Protein AF-0000000084916665 (afdb_homodimer)

Sequence (290 aa):
MTDLKDFLESKKYKKIKFKILKTQHLVVKAKINGVSGLFILDTGASNTCLGFESIEKFDLKPEKSTTKAASASSADMYTKVAKGNKVQLSTWKTTDFNLVIFDLSHVNQVLSTYGVNSIDGIIGADILLKGKAIIDYTNHYLYLIMTDLKDFLESKKYKKIKFKILKTQHLVVKAKINGVSGLFILDTGASNTCLGFESIEKFDLKPEKSTTKAASASSADMYTKVAKGNKVQLSTWKTTDFNLVIFDLSHVNQVLSTYGVNSIDGIIGADILLKGKAIIDYTNHYLYLI

Secondary structure (DSSP, 8-state):
---HHHHHHHTTPEEEEEEE-TT--EEEEEEETTEEEEEEE-TT-SS-EEEGGGTTTTT--EEE---PBPPSS-S-B--EEEEEEEEEETTEEEEEEEEEEE--HHHHHHHHHTTPPP-SEEE-HHHHHHTT-EEETTTTEEEE-/---HHHHHHHTTPEEEEEEE-TT--EEEEEEETTEEEEEEE-TT-SS-EEEGGGTTTTT--EEE---PBPPSS-S-B--EEEEEEEEEETTEEEEEEEEEEE--HHHHHHHHHTTPPP-SEEE-HHHHHHTT-EEETTTTEEEE-

Radius of gyration: 18.44 Å; Cα contacts (8 Å, |Δi|>4): 710; chains: 2; bounding box: 49×49×39 Å

Nearest PDB structures (foldseek):
  5c9f-assembly1_C  TM=6.810E-01  e=1.660E-06  Rickettsia conorii
  5c9b-assembly1_A  TM=7.562E-01  e=7.110E-06  Rickettsia conorii
  7d66-assembly2_L  TM=6.886E-01  e=1.244E-05  Toxoplasma gondii GT1
  1b11-assembly1_A  TM=6.293E-01  e=7.815E-04  Feline immunodeficiency virus
  2fiv-assembly1_A  TM=6.297E-01  e=1.913E-03  Feline immunodeficiency virus

Organism: Flavobacterium indicum (strain DSM 17447 / CIP 109464 / GPTSA100-9) (NCBI:txid1094466)

InterPro domains:
  IPR021109 Aspartic peptidase domain superfamily [G3DSA:2.40.70.10] (8-145)
  IPR021109 Aspartic peptidase domain superfamily [SSF50630] (22-136)
  IPR034122 Retropepsin-like domain, bacterial [cd05483] (25-128)

Structure (mmCIF, N/CA/C/O backbone):
data_AF-0000000084916665-model_v1
#
loop_
_entity.id
_entity.type
_entity.pdbx_description
1 polymer 'Acid protease'
#
loop_
_atom_site.group_PDB
_atom_site.id
_atom_site.type_symbol
_atom_site.label_atom_id
_atom_site.label_alt_id
_atom_site.label_comp_id
_atom_site.label_asym_id
_atom_site.label_entity_id
_atom_site.label_seq_id
_atom_site.pdbx_PDB_ins_code
_atom_site.Cartn_x
_atom_site.Cartn_y
_atom_site.Cartn_z
_atom_site.occupan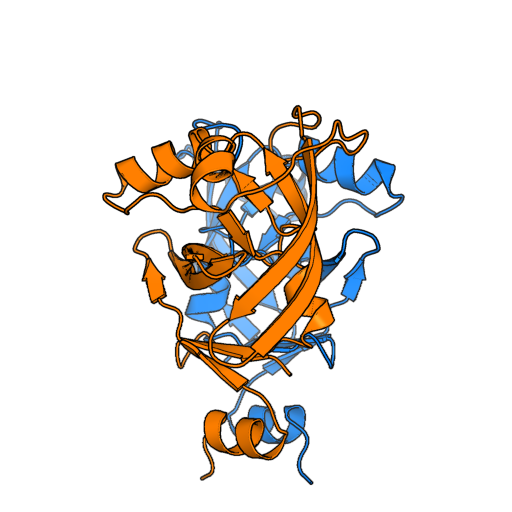cy
_atom_site.B_iso_or_equiv
_atom_site.auth_seq_id
_atom_site.auth_comp_id
_atom_site.auth_asym_id
_atom_site.auth_atom_id
_atom_site.pdbx_PDB_model_num
ATOM 1 N N . MET A 1 1 ? -30.406 -3.152 -1.156 1 41.41 1 MET A N 1
ATOM 2 C CA . MET A 1 1 ? -29.203 -3.805 -0.68 1 41.41 1 MET A CA 1
ATOM 3 C C . MET A 1 1 ? -28.141 -2.773 -0.279 1 41.41 1 MET A C 1
ATOM 5 O O . MET A 1 1 ? -27.75 -1.94 -1.094 1 41.41 1 MET A O 1
ATOM 9 N N . THR A 1 2 ? -27.938 -2.635 1.001 1 54.62 2 THR A N 1
ATOM 10 C CA . THR A 1 2 ? -27.125 -1.551 1.535 1 54.62 2 THR A CA 1
ATOM 11 C C . THR A 1 2 ? -25.688 -1.657 1.033 1 54.62 2 THR A C 1
ATOM 13 O O . THR A 1 2 ? -25.078 -2.73 1.09 1 54.62 2 THR A O 1
ATOM 16 N N . ASP A 1 3 ? -25.266 -0.635 0.246 1 78.94 3 ASP A N 1
ATOM 17 C CA . ASP A 1 3 ? -23.906 -0.675 -0.295 1 78.94 3 ASP A CA 1
ATOM 18 C C . ASP A 1 3 ? -22.875 -0.469 0.806 1 78.94 3 ASP A C 1
ATOM 20 O O . ASP A 1 3 ? -23.219 -0.144 1.942 1 78.94 3 ASP A O 1
ATOM 24 N N . LEU A 1 4 ? -21.734 -1.008 0.618 1 83.25 4 LEU A N 1
ATOM 25 C CA . LEU A 1 4 ? -20.625 -0.987 1.57 1 83.25 4 LEU A CA 1
ATOM 26 C C . LEU A 1 4 ? -20.516 0.375 2.248 1 83.25 4 LEU A C 1
ATOM 28 O O . LEU A 1 4 ? -20.312 0.454 3.461 1 83.25 4 LEU A O 1
ATOM 32 N N . LYS A 1 5 ? -20.797 1.335 1.498 1 83.69 5 LYS A N 1
ATOM 33 C CA . LYS A 1 5 ? -20.719 2.701 2.008 1 83.69 5 LYS A CA 1
ATOM 34 C C . LYS A 1 5 ? -21.719 2.916 3.148 1 83.69 5 LYS A C 1
ATOM 36 O O . LYS A 1 5 ? -21.344 3.41 4.215 1 83.69 5 LYS A O 1
ATOM 41 N N . ASP A 1 6 ? -22.969 2.561 2.865 1 81.69 6 ASP A N 1
ATOM 42 C CA . ASP A 1 6 ? -24.016 2.74 3.867 1 81.69 6 ASP A CA 1
ATOM 43 C C . ASP A 1 6 ? -23.719 1.933 5.129 1 81.69 6 ASP A C 1
ATOM 45 O O . ASP A 1 6 ? -23.953 2.402 6.242 1 81.69 6 ASP A O 1
ATOM 49 N N . PHE A 1 7 ? -23.281 0.843 4.855 1 81.5 7 PHE A N 1
ATOM 50 C CA . PHE A 1 7 ? -22.938 -0.042 5.961 1 81.5 7 PHE A CA 1
ATOM 51 C C . PHE A 1 7 ? -21.844 0.575 6.828 1 81.5 7 PHE A C 1
ATOM 53 O O . PHE A 1 7 ? -21.984 0.652 8.047 1 81.5 7 PHE A O 1
ATOM 60 N N . LEU A 1 8 ? -20.797 1.119 6.246 1 84.81 8 LEU A N 1
ATOM 61 C CA . LEU A 1 8 ? -19.641 1.63 6.984 1 84.81 8 LEU A CA 1
ATOM 62 C C . LEU A 1 8 ? -19.953 2.977 7.621 1 84.81 8 LEU A C 1
ATOM 64 O O . LEU A 1 8 ? -19.453 3.291 8.703 1 84.81 8 LEU A O 1
ATOM 68 N N . GLU A 1 9 ? -20.75 3.701 7.004 1 81.62 9 GLU A N 1
ATOM 69 C CA . GLU A 1 9 ? -21.203 4.957 7.594 1 81.62 9 GLU A CA 1
ATOM 70 C C . GLU A 1 9 ? -21.984 4.715 8.875 1 81.62 9 GLU A C 1
ATOM 72 O O . GLU A 1 9 ? -21.875 5.48 9.836 1 81.62 9 GLU A O 1
ATOM 77 N N . SER A 1 10 ? -22.703 3.68 8.859 1 81.62 10 SER A N 1
ATOM 78 C CA . SER A 1 10 ? -23.484 3.324 10.047 1 81.62 10 SER A CA 1
ATOM 79 C C . SER A 1 10 ? -22.562 2.902 11.188 1 81.62 10 SER A C 1
ATOM 81 O O . SER A 1 10 ? -22.953 2.949 12.359 1 81.62 10 SER A O 1
ATOM 83 N N . LYS A 1 11 ? -21.344 2.545 10.859 1 84.25 11 LYS A N 1
ATOM 84 C CA . LYS A 1 11 ? -20.359 2.146 11.859 1 84.25 11 LYS A CA 1
ATOM 85 C C . LYS A 1 11 ? -19.438 3.305 12.211 1 84.25 11 LYS A C 1
ATOM 87 O O . LYS A 1 11 ? -18.391 3.104 12.828 1 84.25 11 LYS A O 1
ATOM 92 N N . LYS A 1 12 ? -19.703 4.57 11.758 1 86.44 12 LYS A N 1
ATOM 93 C CA . LYS A 1 12 ? -19.031 5.816 12.125 1 86.44 12 LYS A CA 1
ATOM 94 C C . LYS A 1 12 ? -17.766 6.023 11.312 1 86.44 12 LYS A C 1
ATOM 96 O O . LYS A 1 12 ? -16.906 6.836 11.68 1 86.44 12 LYS A O 1
ATOM 101 N N . TYR A 1 13 ? -17.672 5.219 10.312 1 91.19 13 TYR A N 1
ATOM 102 C CA . TYR A 1 13 ? -16.547 5.453 9.414 1 91.19 13 TYR A CA 1
ATOM 103 C C . TYR A 1 13 ? -16.75 6.723 8.602 1 91.19 13 TYR A C 1
ATOM 105 O O . TYR A 1 13 ? -17.875 7.012 8.164 1 91.19 13 TYR A O 1
ATOM 113 N N . LYS A 1 14 ? -15.641 7.391 8.461 1 93.94 14 LYS A N 1
ATOM 114 C CA . LYS A 1 14 ? -15.602 8.531 7.551 1 93.94 14 LYS A CA 1
ATOM 115 C C . LYS A 1 14 ? -15.086 8.117 6.176 1 93.94 14 LYS A C 1
ATOM 117 O O . LYS A 1 14 ? -14.125 7.363 6.07 1 93.94 14 LYS A O 1
ATOM 122 N N . LYS A 1 15 ? -15.766 8.617 5.238 1 95 15 LYS A N 1
ATOM 123 C CA . LYS A 1 15 ? -15.398 8.227 3.881 1 95 15 LYS A CA 1
ATOM 124 C C . LYS A 1 15 ? -14.516 9.281 3.227 1 95 15 LYS A C 1
ATOM 126 O O . LYS A 1 15 ? -14.797 10.477 3.311 1 95 15 LYS A O 1
ATOM 131 N N . ILE A 1 16 ? -13.414 8.828 2.648 1 97.62 16 ILE A N 1
ATOM 132 C CA . ILE A 1 16 ? -12.469 9.672 1.916 1 97.62 16 ILE A CA 1
ATOM 133 C C . ILE A 1 16 ? -12.32 9.156 0.488 1 97.62 16 ILE A C 1
ATOM 135 O O . ILE A 1 16 ? -11.922 8.008 0.278 1 97.62 16 ILE A O 1
ATOM 139 N N . LYS A 1 17 ? -12.672 10 -0.459 1 97.44 17 LYS A N 1
ATOM 140 C CA . LYS A 1 17 ? -12.523 9.586 -1.853 1 97.44 17 LYS A CA 1
ATOM 141 C C . LYS A 1 17 ? -11.062 9.578 -2.277 1 97.44 17 LYS A C 1
ATOM 143 O O . LYS A 1 17 ? -10.297 10.461 -1.892 1 97.44 17 LYS A O 1
ATOM 148 N N . PHE A 1 18 ? -10.672 8.578 -3.031 1 98 18 PHE A N 1
ATOM 149 C CA . PHE A 1 18 ? -9.359 8.594 -3.668 1 98 18 PHE A CA 1
ATOM 150 C C . PHE A 1 18 ? -9.484 8.367 -5.172 1 98 18 PHE A C 1
ATOM 152 O O . PHE A 1 18 ? -10.531 7.945 -5.656 1 98 18 PHE A O 1
ATOM 159 N N . LYS A 1 19 ? -8.453 8.766 -5.84 1 97.44 19 LYS A N 1
ATOM 160 C CA . LYS A 1 19 ? -8.344 8.547 -7.277 1 97.44 19 LYS A CA 1
ATOM 161 C C . LYS A 1 19 ? -7.277 7.496 -7.59 1 97.44 19 LYS A C 1
ATOM 163 O O . LYS A 1 19 ? -6.277 7.387 -6.879 1 97.44 19 LYS A O 1
ATOM 168 N N . ILE A 1 20 ? -7.523 6.777 -8.617 1 97.12 20 ILE A N 1
ATOM 169 C CA . ILE A 1 20 ? -6.52 5.852 -9.125 1 97.12 20 ILE A CA 1
ATOM 170 C C . ILE A 1 20 ? -5.828 6.461 -10.344 1 97.12 20 ILE A C 1
ATOM 172 O O . ILE A 1 20 ? -6.48 6.789 -11.336 1 97.12 20 ILE A O 1
ATOM 176 N N . LEU A 1 21 ? -4.586 6.609 -10.234 1 95.44 21 LEU A N 1
ATOM 177 C CA . LEU A 1 21 ? -3.805 7.207 -11.312 1 95.44 21 LEU A CA 1
ATOM 178 C C . LEU A 1 21 ? -3.545 6.191 -12.422 1 95.44 21 LEU A C 1
ATOM 180 O O . LEU A 1 21 ? -3.852 5.008 -12.266 1 95.44 21 LEU A O 1
ATOM 184 N N . LYS A 1 22 ? -2.961 6.703 -13.508 1 91.75 22 LYS A N 1
ATOM 185 C CA . LYS A 1 22 ? -2.559 5.84 -14.609 1 91.75 22 LYS A CA 1
ATOM 186 C C . LYS A 1 22 ? -1.524 4.812 -14.156 1 91.75 22 LYS A C 1
ATOM 188 O O . LYS A 1 22 ? -1.487 3.691 -14.672 1 91.75 22 LYS A O 1
ATOM 193 N N . THR A 1 23 ? -0.768 5.227 -13.109 1 91.5 23 THR A N 1
ATOM 194 C CA . THR A 1 23 ? 0.261 4.344 -12.562 1 91.5 23 THR A CA 1
ATOM 195 C C . THR A 1 23 ? -0.343 3.357 -11.57 1 91.5 23 THR A C 1
ATOM 197 O O . THR A 1 23 ? 0.382 2.594 -10.922 1 91.5 23 THR A O 1
ATOM 200 N N . GLN A 1 24 ? -1.639 3.402 -11.305 1 95.25 24 GLN A N 1
ATOM 201 C CA . GLN A 1 24 ? -2.443 2.516 -10.477 1 95.25 24 GLN A CA 1
ATOM 202 C C . GLN A 1 24 ? -2.26 2.836 -8.992 1 95.25 24 GLN A C 1
ATOM 204 O O . GLN A 1 24 ? -2.729 2.09 -8.133 1 95.25 24 GLN A O 1
ATOM 209 N N . HIS A 1 25 ? -1.635 3.98 -8.773 1 96.19 25 HIS A N 1
ATOM 210 C CA . HIS A 1 25 ? -1.527 4.434 -7.391 1 96.19 25 HIS A CA 1
ATOM 211 C C . HIS A 1 25 ? -2.822 5.094 -6.926 1 96.19 25 HIS A C 1
ATOM 213 O O . HIS A 1 25 ? -3.533 5.707 -7.723 1 96.19 25 HIS A O 1
ATOM 219 N N . LEU A 1 26 ? -3.062 4.918 -5.621 1 98.31 26 LEU A N 1
ATOM 220 C CA . LEU A 1 26 ? -4.199 5.586 -4.996 1 98.31 26 LEU A CA 1
ATOM 221 C C . LEU A 1 26 ? -3.791 6.953 -4.449 1 98.31 26 LEU A C 1
ATOM 223 O O . LEU A 1 26 ? -2.863 7.051 -3.645 1 98.31 26 LEU A O 1
ATOM 227 N N . VAL A 1 27 ? -4.48 7.973 -4.879 1 98.25 27 VAL A N 1
ATOM 228 C CA . VAL A 1 27 ? -4.137 9.32 -4.441 1 98.25 27 VAL A CA 1
ATOM 229 C C . VAL A 1 27 ? -5.305 9.93 -3.668 1 98.25 27 VAL A C 1
ATOM 231 O O . VAL A 1 27 ? -6.449 9.875 -4.117 1 98.25 27 VAL A O 1
ATOM 234 N N . VAL A 1 28 ? -4.973 10.508 -2.562 1 98.44 28 VAL A N 1
ATOM 235 C CA . VAL A 1 28 ? -5.969 11.141 -1.71 1 98.44 28 VAL A CA 1
ATOM 236 C C . VAL A 1 28 ? -5.527 12.562 -1.364 1 98.44 28 VAL A C 1
ATOM 238 O O . VAL A 1 28 ? -4.332 12.859 -1.368 1 98.44 28 VAL A O 1
ATOM 241 N N . LYS A 1 29 ? -6.512 13.352 -1.122 1 98.25 29 LYS A N 1
ATOM 242 C CA . LYS A 1 29 ? -6.246 14.672 -0.559 1 98.25 29 LYS A CA 1
ATOM 243 C C . LYS A 1 29 ? -6.219 14.625 0.966 1 98.25 29 LYS A C 1
ATOM 245 O O . LYS A 1 29 ? -7.055 13.969 1.586 1 98.25 29 LYS A O 1
ATOM 250 N N . ALA A 1 30 ? -5.25 15.289 1.525 1 98.5 30 ALA A N 1
ATOM 251 C CA . ALA A 1 30 ? -5.145 15.422 2.977 1 98.5 30 ALA A CA 1
ATOM 252 C C . ALA A 1 30 ? -4.617 16.797 3.361 1 98.5 30 ALA A C 1
ATOM 254 O O . ALA A 1 30 ? -4 17.484 2.543 1 98.5 30 ALA A O 1
ATOM 255 N N . LYS A 1 31 ? -4.922 17.203 4.523 1 98.69 31 LYS A N 1
ATOM 256 C CA . LYS A 1 31 ? -4.348 18.438 5.078 1 98.69 31 LYS A CA 1
ATOM 257 C C . LYS A 1 31 ? -3.312 18.125 6.152 1 98.69 31 LYS A C 1
ATOM 259 O O . LYS A 1 31 ? -3.553 17.281 7.027 1 98.69 31 LYS A O 1
ATOM 264 N N . ILE A 1 32 ? -2.189 18.703 6.02 1 98.62 32 ILE A N 1
ATOM 265 C CA . ILE A 1 32 ? -1.163 18.703 7.055 1 98.62 32 ILE A CA 1
ATOM 266 C C . ILE A 1 32 ? -1.052 20.109 7.664 1 98.62 32 ILE A C 1
ATOM 268 O O . ILE A 1 32 ? -0.782 21.078 6.957 1 98.62 32 ILE A O 1
ATOM 272 N N . ASN A 1 33 ? -1.354 20.188 8.906 1 98.31 33 ASN A N 1
ATOM 273 C CA . ASN A 1 33 ? -1.347 21.469 9.594 1 98.31 33 ASN A CA 1
ATOM 274 C C . ASN A 1 33 ? -2.188 22.5 8.852 1 98.31 33 ASN A C 1
ATOM 276 O O . ASN A 1 33 ? -1.758 23.641 8.672 1 98.31 33 ASN A O 1
ATOM 280 N N . GLY A 1 34 ? -3.271 22 8.352 1 98.12 34 GLY A N 1
ATOM 281 C CA . GLY A 1 34 ? -4.266 22.891 7.785 1 98.12 34 GLY A CA 1
ATOM 282 C C . GLY A 1 34 ? -4.051 23.156 6.309 1 98.12 34 GLY A C 1
ATOM 283 O O . GLY A 1 34 ? -4.883 23.797 5.66 1 98.12 34 GLY A O 1
ATOM 284 N N . VAL A 1 35 ? -3 22.703 5.762 1 98.5 35 VAL A N 1
ATOM 285 C CA . VAL A 1 35 ? -2.68 22.953 4.359 1 98.5 35 VAL A CA 1
ATOM 286 C C . VAL A 1 35 ? -2.93 21.703 3.529 1 98.5 35 VAL A C 1
ATOM 288 O O . VAL A 1 35 ? -2.477 20.609 3.889 1 98.5 35 VAL A O 1
ATOM 291 N N . SER A 1 36 ? -3.617 21.859 2.443 1 98.31 36 SER A N 1
ATOM 292 C CA . SER A 1 36 ? -4.004 20.734 1.604 1 98.31 36 SER A CA 1
ATOM 293 C C . SER A 1 36 ? -2.832 20.234 0.765 1 98.31 36 SER A C 1
ATOM 295 O O . SER A 1 36 ? -2.002 21.031 0.318 1 98.31 36 SER A O 1
ATOM 297 N N . GLY A 1 37 ? -2.793 18.938 0.561 1 98.06 37 GLY A N 1
ATOM 298 C CA . GLY A 1 37 ? -1.819 18.297 -0.308 1 98.06 37 GLY A CA 1
ATOM 299 C C . GLY A 1 37 ? -2.309 16.984 -0.886 1 98.06 37 GLY A C 1
ATOM 300 O O . GLY A 1 37 ? -3.422 16.547 -0.588 1 98.06 37 GLY A O 1
ATOM 301 N N . LEU A 1 38 ? -1.507 16.422 -1.77 1 98.06 38 LEU A N 1
ATOM 302 C CA . LEU A 1 38 ? -1.784 15.148 -2.422 1 98.06 38 LEU A CA 1
ATOM 303 C C . LEU A 1 38 ? -0.865 14.055 -1.888 1 98.06 38 LEU A C 1
ATOM 305 O O . LEU A 1 38 ? 0.339 14.266 -1.734 1 98.06 38 LEU A O 1
ATOM 309 N N . PHE A 1 39 ? -1.481 12.93 -1.643 1 98.44 39 PHE A N 1
ATOM 310 C CA . PHE A 1 39 ? -0.74 11.836 -1.021 1 98.44 39 PHE A CA 1
ATOM 311 C C . PHE A 1 39 ? -1.077 10.508 -1.685 1 98.44 39 PHE A C 1
ATOM 313 O O . PHE A 1 39 ? -2.221 10.281 -2.084 1 98.44 39 PHE A O 1
ATOM 320 N N . ILE A 1 40 ? -0.109 9.672 -1.776 1 97.94 40 ILE A N 1
ATOM 321 C CA . ILE A 1 40 ? -0.337 8.297 -2.205 1 97.94 40 ILE A CA 1
ATOM 322 C C . ILE A 1 40 ? -0.649 7.426 -0.992 1 97.94 40 ILE A C 1
ATOM 324 O O . ILE A 1 40 ? -0.016 7.559 0.057 1 97.94 40 ILE A O 1
ATOM 328 N N . LEU A 1 41 ? -1.676 6.559 -1.104 1 98.31 41 LEU A N 1
ATOM 329 C CA . LEU A 1 41 ? -1.923 5.527 -0.1 1 98.31 41 LEU A CA 1
ATOM 330 C C . LEU A 1 41 ? -0.999 4.332 -0.31 1 98.31 41 LEU A C 1
ATOM 332 O O . LEU A 1 41 ? -1.011 3.713 -1.375 1 98.31 41 LEU A O 1
ATOM 336 N N . ASP A 1 42 ? -0.219 4.066 0.649 1 97.38 42 ASP A N 1
ATOM 337 C CA . ASP A 1 42 ? 0.802 3.035 0.494 1 97.38 42 ASP A CA 1
ATOM 338 C C . ASP A 1 42 ? 0.813 2.088 1.691 1 97.38 42 ASP A C 1
ATOM 340 O O . ASP A 1 42 ? 1.466 2.363 2.701 1 97.38 42 ASP A O 1
ATOM 344 N N . THR A 1 43 ? 0.141 0.894 1.551 1 97.75 43 THR A N 1
ATOM 345 C CA . THR A 1 43 ? 0.105 -0.107 2.611 1 97.75 43 THR A CA 1
ATOM 346 C C . THR A 1 43 ? 1.484 -0.728 2.816 1 97.75 43 THR A C 1
ATOM 348 O O . THR A 1 43 ? 1.721 -1.413 3.812 1 97.75 43 THR A O 1
ATOM 351 N N . GLY A 1 44 ? 2.457 -0.469 1.936 1 95 44 GLY A N 1
ATOM 352 C CA . GLY A 1 44 ? 3.814 -0.976 2.053 1 95 44 GLY A CA 1
ATOM 353 C C . GLY A 1 44 ? 4.762 0.001 2.727 1 95 44 GLY A C 1
ATOM 354 O O . GLY A 1 44 ? 5.926 -0.32 2.963 1 95 44 GLY A O 1
ATOM 355 N N . ALA A 1 45 ? 4.285 1.138 2.992 1 94.44 45 ALA A N 1
ATOM 356 C CA . ALA A 1 45 ? 5.059 2.111 3.758 1 94.44 45 ALA A CA 1
ATOM 357 C C . ALA A 1 45 ? 4.707 2.047 5.242 1 94.44 45 ALA A C 1
ATOM 359 O O . ALA A 1 45 ? 3.539 2.168 5.617 1 94.44 45 ALA A O 1
ATOM 360 N N . SER A 1 46 ? 5.711 1.935 6.047 1 93.5 46 SER A N 1
ATOM 361 C CA . SER A 1 46 ? 5.477 1.831 7.484 1 93.5 46 SER A CA 1
ATOM 362 C C . SER A 1 46 ? 5.023 3.166 8.07 1 93.5 46 SER A C 1
ATOM 364 O O . SER A 1 46 ? 4.156 3.203 8.945 1 93.5 46 SER A O 1
ATOM 366 N N . ASN A 1 47 ? 5.543 4.199 7.469 1 94.56 47 ASN A N 1
ATOM 367 C CA . ASN A 1 47 ? 5.293 5.527 8.016 1 94.56 47 ASN A CA 1
ATOM 368 C C . ASN A 1 47 ? 4.742 6.477 6.957 1 94.56 47 ASN A C 1
ATOM 370 O O . ASN A 1 47 ? 5.051 6.336 5.77 1 94.56 47 ASN A O 1
ATOM 374 N N . THR A 1 48 ? 3.928 7.391 7.449 1 97.25 48 THR A N 1
ATOM 375 C CA . THR A 1 48 ? 3.533 8.531 6.629 1 97.25 48 THR A CA 1
ATOM 376 C C . THR A 1 48 ? 4.699 9.5 6.453 1 97.25 48 THR A C 1
ATOM 378 O O . THR A 1 48 ? 5.383 9.844 7.418 1 97.25 48 THR A O 1
ATOM 381 N N . CYS A 1 49 ? 4.887 9.891 5.195 1 96.12 49 CYS A N 1
ATOM 382 C CA . CYS A 1 49 ? 6.086 10.641 4.867 1 96.12 49 CYS A CA 1
ATOM 383 C C . CYS A 1 49 ? 5.754 11.836 3.973 1 96.12 49 CYS A C 1
ATOM 385 O O . CYS A 1 49 ? 4.789 11.789 3.211 1 96.12 49 CYS A O 1
ATOM 387 N N . LEU A 1 50 ? 6.57 12.82 4.113 1 96.94 50 LEU A N 1
ATOM 388 C CA . LEU A 1 50 ? 6.527 13.984 3.232 1 96.94 50 LEU A CA 1
ATOM 389 C C . LEU A 1 50 ? 7.898 14.258 2.627 1 96.94 50 LEU A C 1
ATOM 391 O O . LEU A 1 50 ? 8.922 13.805 3.156 1 96.94 50 LEU A O 1
ATOM 395 N N . GLY A 1 51 ? 7.859 14.984 1.524 1 94.31 51 GLY A N 1
ATOM 396 C CA . GLY A 1 51 ? 9.117 15.375 0.906 1 94.31 51 GLY A CA 1
ATOM 397 C C . GLY A 1 51 ? 9.742 16.594 1.556 1 94.31 51 GLY A C 1
ATOM 398 O O . GLY A 1 51 ? 9.047 17.391 2.188 1 94.31 51 GLY A O 1
ATOM 399 N N . PHE A 1 52 ? 11.078 16.703 1.329 1 92.25 52 PHE A N 1
ATOM 400 C CA . PHE A 1 52 ? 11.797 17.859 1.83 1 92.25 52 PHE A CA 1
ATOM 401 C C . PHE A 1 52 ? 11.195 19.156 1.286 1 92.25 52 PHE A C 1
ATOM 403 O O . PHE A 1 52 ? 11.164 20.172 1.98 1 92.25 52 PHE A O 1
ATOM 410 N N . GLU A 1 53 ? 10.695 19.109 0.139 1 92.25 53 GLU A N 1
ATOM 411 C CA . GLU A 1 53 ? 10.141 20.297 -0.521 1 92.25 53 GLU A CA 1
ATOM 412 C C . GLU A 1 53 ? 8.844 20.75 0.154 1 92.25 53 GLU A C 1
ATOM 414 O O . GLU A 1 53 ? 8.375 21.859 -0.085 1 92.25 53 GLU A O 1
ATOM 419 N N . SER A 1 54 ? 8.336 19.922 0.999 1 93.81 54 SER A N 1
ATOM 420 C CA . SER A 1 54 ? 7.043 20.188 1.618 1 93.81 54 SER A CA 1
ATOM 421 C C . SER A 1 54 ? 7.207 20.844 2.98 1 93.81 54 SER A C 1
ATOM 423 O O . SER A 1 54 ? 6.227 21.25 3.604 1 93.81 54 SER A O 1
ATOM 425 N N . ILE A 1 55 ? 8.391 21 3.473 1 94.94 55 ILE A N 1
ATOM 426 C CA . ILE A 1 55 ? 8.641 21.484 4.828 1 94.94 55 ILE A CA 1
ATOM 427 C C . ILE A 1 55 ? 8.031 22.875 5.008 1 94.94 55 ILE A C 1
ATOM 429 O O . ILE A 1 55 ? 7.293 23.109 5.969 1 94.94 55 ILE A O 1
ATOM 433 N N . GLU A 1 56 ? 8.344 23.734 4.109 1 95.56 56 GLU A N 1
ATOM 434 C CA . GLU A 1 56 ? 7.828 25.094 4.203 1 95.56 56 GLU A CA 1
ATOM 435 C C . GLU A 1 56 ? 6.32 25.125 3.961 1 95.56 56 GLU A C 1
ATOM 437 O O . GLU A 1 56 ? 5.582 25.781 4.703 1 95.56 56 GLU A O 1
ATOM 442 N N . LYS A 1 57 ? 5.875 24.422 2.965 1 96.69 57 LYS A N 1
ATOM 443 C CA . LYS A 1 57 ? 4.473 24.422 2.562 1 96.69 57 LYS A CA 1
ATOM 444 C C . LYS A 1 57 ? 3.568 24.047 3.732 1 96.69 57 LYS A C 1
ATOM 446 O O . LYS A 1 57 ? 2.539 24.688 3.959 1 96.69 57 LYS A O 1
ATOM 451 N N . PHE A 1 58 ? 3.963 23.062 4.52 1 97.75 58 PHE A N 1
ATOM 452 C CA . PHE A 1 58 ? 3.098 22.516 5.555 1 97.75 58 PHE A CA 1
ATOM 453 C C . PHE A 1 58 ? 3.521 23.016 6.934 1 97.75 58 PHE A C 1
ATOM 455 O O . PHE A 1 58 ? 3.02 22.531 7.953 1 97.75 58 PHE A O 1
ATOM 462 N N . ASP A 1 59 ? 4.492 23.906 6.969 1 96.81 59 ASP A N 1
ATOM 463 C CA . ASP A 1 59 ? 4.984 24.484 8.211 1 96.81 59 ASP A CA 1
ATOM 464 C C . ASP A 1 59 ? 5.488 23.406 9.172 1 96.81 59 ASP A C 1
ATOM 466 O O . ASP A 1 59 ? 5.059 23.344 10.32 1 96.81 59 ASP A O 1
ATOM 470 N N . LEU A 1 60 ? 6.266 22.531 8.648 1 96.06 60 LEU A N 1
ATOM 471 C CA . LEU A 1 60 ? 6.848 21.453 9.445 1 96.06 60 LEU A CA 1
ATOM 472 C C . LEU A 1 60 ? 8.07 21.938 10.211 1 96.06 60 LEU A C 1
ATOM 474 O O . LEU A 1 60 ? 8.781 22.844 9.75 1 96.06 60 LEU A O 1
ATOM 478 N N . LYS A 1 61 ? 8.312 21.359 11.344 1 94.81 61 LYS A N 1
ATOM 479 C CA . LYS A 1 61 ? 9.508 21.625 12.148 1 94.81 61 LYS A CA 1
ATOM 480 C C . LYS A 1 61 ? 10.383 20.391 12.258 1 94.81 61 LYS A C 1
ATOM 482 O O . LYS A 1 61 ? 10.289 19.625 13.227 1 94.81 61 LYS A O 1
ATOM 487 N N . PRO A 1 62 ? 11.266 20.188 11.266 1 92.75 62 PRO A N 1
ATOM 488 C CA . PRO A 1 62 ? 12.055 18.953 11.203 1 92.75 62 PRO A CA 1
ATOM 489 C C . PRO A 1 62 ? 13.125 18.875 12.289 1 92.75 62 PRO A C 1
ATOM 491 O O . PRO A 1 62 ? 13.727 19.906 12.633 1 92.75 62 PRO A O 1
ATOM 494 N N . GLU A 1 63 ? 13.25 17.766 12.82 1 90.31 63 GLU A N 1
ATOM 495 C CA . GLU A 1 63 ? 14.359 17.406 13.703 1 90.31 63 GLU A CA 1
ATOM 496 C C . GLU A 1 63 ? 15.156 16.234 13.148 1 90.31 63 GLU A C 1
ATOM 498 O O . GLU A 1 63 ? 14.641 15.453 12.352 1 90.31 63 GLU A O 1
ATOM 503 N N . LYS A 1 64 ? 16.422 16.266 13.516 1 82.25 64 LYS A N 1
ATOM 504 C CA . LYS A 1 64 ? 17.219 15.125 13.094 1 82.25 64 LYS A CA 1
ATOM 505 C C . LYS A 1 64 ? 16.625 13.82 13.617 1 82.25 64 LYS A C 1
ATOM 507 O O . LYS A 1 64 ? 16.125 13.766 14.742 1 82.25 64 LYS A O 1
ATOM 512 N N . SER A 1 65 ? 16.562 12.961 12.609 1 71.62 65 SER A N 1
ATOM 513 C CA . SER A 1 65 ? 15.969 11.688 13.016 1 71.62 65 SER A CA 1
ATOM 514 C C . SER A 1 65 ? 17.016 10.578 13.039 1 71.62 65 SER A C 1
ATOM 516 O O . SER A 1 65 ? 17.969 10.602 12.266 1 71.62 65 SER A O 1
ATOM 518 N N . THR A 1 66 ? 16.859 9.797 13.992 1 67.94 66 THR A N 1
ATOM 519 C CA . THR A 1 66 ? 17.656 8.57 14.023 1 67.94 66 THR A CA 1
ATOM 520 C C . THR A 1 66 ? 16.953 7.457 13.25 1 67.94 66 THR A C 1
ATOM 522 O O . THR A 1 66 ? 17.516 6.383 13.047 1 67.94 66 THR A O 1
ATOM 525 N N . THR A 1 67 ? 15.82 7.816 12.727 1 61.16 67 THR A N 1
ATOM 526 C CA . THR A 1 67 ? 15.062 6.812 11.992 1 61.16 67 THR A CA 1
ATOM 527 C C . THR A 1 67 ? 15.516 6.754 10.531 1 61.16 67 THR A C 1
ATOM 529 O O . THR A 1 67 ? 15.609 7.785 9.867 1 61.16 67 THR A O 1
ATOM 532 N N . LYS A 1 68 ? 16.078 5.648 10.219 1 60.53 68 LYS A N 1
ATOM 533 C CA . LYS A 1 68 ? 16.406 5.441 8.812 1 60.53 68 LYS A CA 1
ATOM 534 C C . LYS A 1 68 ? 15.203 4.93 8.031 1 60.53 68 LYS A C 1
ATOM 536 O O . LYS A 1 68 ? 14.5 4.02 8.484 1 60.53 68 LYS A O 1
ATOM 541 N N . ALA A 1 69 ? 14.773 5.762 7.059 1 64.94 69 ALA A N 1
ATOM 542 C CA . ALA A 1 69 ? 13.789 5.203 6.133 1 64.94 69 ALA A CA 1
ATOM 543 C C . ALA A 1 69 ? 14.445 4.219 5.168 1 64.94 69 ALA A C 1
ATOM 545 O O . ALA A 1 69 ? 15.555 4.453 4.695 1 64.94 69 ALA A O 1
ATOM 546 N N . ALA A 1 70 ? 13.859 2.973 5.176 1 64.5 70 ALA A N 1
ATOM 547 C CA . ALA A 1 70 ? 14.305 1.973 4.207 1 64.5 70 ALA A CA 1
ATOM 548 C C . ALA A 1 70 ? 13.352 1.899 3.016 1 64.5 70 ALA A C 1
ATOM 550 O O . ALA A 1 70 ? 12.133 1.976 3.182 1 64.5 70 ALA A O 1
ATOM 551 N N . SER A 1 71 ? 13.922 2.059 1.845 1 63.38 71 SER A N 1
ATOM 552 C CA . SER A 1 71 ? 13.156 1.827 0.622 1 63.38 71 SER A CA 1
ATOM 553 C C . SER A 1 71 ? 13.461 0.456 0.03 1 63.38 71 SER A C 1
ATOM 555 O O . SER A 1 71 ? 14.453 -0.181 0.404 1 63.38 71 SER A O 1
ATOM 557 N N . ALA A 1 72 ? 12.602 0.016 -0.781 1 59.12 72 ALA A N 1
ATOM 558 C CA . ALA A 1 72 ? 12.805 -1.27 -1.444 1 59.12 72 ALA A CA 1
ATOM 559 C C . ALA A 1 72 ? 14.164 -1.324 -2.127 1 59.12 72 ALA A C 1
ATOM 561 O O . ALA A 1 72 ? 14.758 -2.396 -2.252 1 59.12 72 ALA A O 1
ATOM 562 N N . SER A 1 73 ? 14.695 -0.254 -2.395 1 59.62 73 SER A N 1
ATOM 563 C CA . SER A 1 73 ? 15.922 -0.283 -3.176 1 59.62 73 SER A CA 1
ATOM 564 C C . SER A 1 73 ? 17.109 0.246 -2.367 1 59.62 73 SER A C 1
ATOM 566 O O . SER A 1 73 ? 18.266 0.105 -2.779 1 59.62 73 SER A O 1
ATOM 568 N N . SER A 1 74 ? 16.766 0.944 -1.336 1 62.12 74 SER A N 1
ATOM 569 C CA . SER A 1 74 ? 17.891 1.504 -0.593 1 62.12 74 SER A CA 1
ATOM 570 C C . SER A 1 74 ? 17.625 1.488 0.908 1 62.12 74 SER A C 1
ATOM 572 O O . SER A 1 74 ? 16.5 1.752 1.348 1 62.12 74 SER A O 1
ATOM 574 N N . ALA A 1 75 ? 18.625 1.069 1.714 1 59.94 75 ALA A N 1
ATOM 575 C CA . ALA A 1 75 ? 18.484 0.872 3.154 1 59.94 75 ALA A CA 1
ATOM 576 C C . ALA A 1 75 ? 18.484 2.205 3.895 1 59.94 75 ALA A C 1
ATOM 578 O O . ALA A 1 75 ? 17.781 2.371 4.895 1 59.94 75 ALA A O 1
ATOM 579 N N . ASP A 1 76 ? 19.391 2.943 3.449 1 63.41 76 ASP A N 1
ATOM 580 C CA . ASP A 1 76 ? 19.625 4.066 4.348 1 63.41 76 ASP A CA 1
ATOM 581 C C . ASP A 1 76 ? 19.484 5.398 3.613 1 63.41 76 ASP A C 1
ATOM 583 O O . ASP A 1 76 ? 20.266 5.695 2.709 1 63.41 76 ASP A O 1
ATOM 587 N N . MET A 1 77 ? 18.281 5.895 3.889 1 71.69 77 MET A N 1
ATOM 588 C CA . MET A 1 77 ? 18.156 7.262 3.391 1 71.69 77 MET A CA 1
ATOM 589 C C . MET A 1 77 ? 18.078 8.258 4.543 1 71.69 77 MET A C 1
ATOM 591 O O . MET A 1 77 ? 17.531 7.945 5.602 1 71.69 77 MET A O 1
ATOM 595 N N . TYR A 1 78 ? 18.797 9.398 4.332 1 80.5 78 TYR A N 1
ATOM 596 C CA . TYR A 1 78 ? 18.703 10.492 5.289 1 80.5 78 TYR A CA 1
ATOM 597 C C . TYR A 1 78 ? 17.266 10.945 5.469 1 80.5 78 TYR A C 1
ATOM 599 O O . TYR A 1 78 ? 16.547 11.148 4.488 1 80.5 78 TYR A O 1
ATOM 607 N N . THR A 1 79 ? 16.859 10.82 6.734 1 87.31 79 THR A N 1
ATOM 608 C CA . THR A 1 79 ? 15.5 11.25 7.016 1 87.31 79 THR A CA 1
ATOM 609 C C . THR A 1 79 ? 15.477 12.258 8.172 1 87.31 79 THR A C 1
ATOM 611 O O . THR A 1 79 ? 16.453 12.375 8.914 1 87.31 79 THR A O 1
ATOM 614 N N . LYS A 1 80 ? 14.539 13.109 8.203 1 93 80 LYS A N 1
ATOM 615 C CA . LYS A 1 80 ? 14.156 13.945 9.336 1 93 80 LYS A CA 1
ATOM 616 C C . LYS A 1 80 ? 12.766 13.57 9.852 1 93 80 LYS A C 1
ATOM 618 O O . LYS A 1 80 ? 12.039 12.828 9.195 1 93 80 LYS A O 1
ATOM 623 N N . VAL A 1 81 ? 12.539 14.031 11.07 1 95.44 81 VAL A N 1
ATOM 624 C CA . VAL A 1 81 ? 11.219 13.789 11.641 1 95.44 81 VAL A CA 1
ATOM 625 C C . VAL A 1 81 ? 10.594 15.109 12.086 1 95.44 81 VAL A C 1
ATOM 627 O O . VAL A 1 81 ? 11.273 15.961 12.672 1 95.44 81 VAL A O 1
ATOM 630 N N . ALA A 1 82 ? 9.43 15.352 11.711 1 96.44 82 ALA A N 1
ATOM 631 C CA . ALA A 1 82 ? 8.633 16.469 12.227 1 96.44 82 ALA A CA 1
ATOM 632 C C . ALA A 1 82 ? 7.582 15.969 13.219 1 96.44 82 ALA A C 1
ATOM 634 O O . ALA A 1 82 ? 6.656 15.25 12.844 1 96.44 82 ALA A O 1
ATOM 635 N N . LYS A 1 83 ? 7.672 16.422 14.43 1 95.56 83 LYS A N 1
ATOM 636 C CA . LYS A 1 83 ? 6.793 15.93 15.484 1 95.56 83 LYS A CA 1
ATOM 637 C C . LYS A 1 83 ? 5.617 16.875 15.703 1 95.56 83 LYS A C 1
ATOM 639 O O . LYS A 1 83 ? 5.672 18.047 15.305 1 95.56 83 LYS A O 1
ATOM 644 N N . GLY A 1 84 ? 4.559 16.281 16.297 1 96 84 GLY A N 1
ATOM 645 C CA . GLY A 1 84 ? 3.463 17.094 16.797 1 96 84 GLY A CA 1
ATOM 646 C C . GLY A 1 84 ? 2.635 17.734 15.695 1 96 84 GLY A C 1
ATOM 647 O O . GLY A 1 84 ? 2.195 18.875 15.82 1 96 84 GLY A O 1
ATOM 648 N N . ASN A 1 85 ? 2.383 17.062 14.602 1 97.88 85 ASN A N 1
ATOM 649 C CA . ASN A 1 85 ? 1.645 17.625 13.477 1 97.88 85 ASN A CA 1
ATOM 650 C C . ASN A 1 85 ? 0.181 17.203 13.492 1 97.88 85 ASN A C 1
ATOM 652 O O . ASN A 1 85 ? -0.175 16.219 14.148 1 97.88 85 ASN A O 1
ATOM 656 N N . LYS A 1 86 ? -0.606 17.969 12.844 1 98.38 86 LYS A N 1
ATOM 657 C CA . LYS A 1 86 ? -2.014 17.656 12.625 1 98.38 86 LYS A CA 1
ATOM 658 C C . LYS A 1 86 ? -2.238 17.094 11.227 1 98.38 86 LYS A C 1
ATOM 660 O O . LYS A 1 86 ? -1.773 17.672 10.234 1 98.38 86 LYS A O 1
ATOM 665 N N . VAL A 1 87 ? -2.889 15.945 11.172 1 98.56 87 VAL A N 1
ATOM 666 C CA . VAL A 1 87 ? -3.236 15.32 9.898 1 98.56 87 VAL A CA 1
ATOM 667 C C . VAL A 1 87 ? -4.754 15.203 9.773 1 98.56 87 VAL A C 1
ATOM 669 O O . VAL A 1 87 ? -5.43 14.789 10.727 1 98.56 87 VAL A O 1
ATOM 672 N N . GLN A 1 88 ? -5.211 15.617 8.672 1 98.62 88 GLN A N 1
ATOM 673 C CA . GLN A 1 88 ? -6.648 15.555 8.43 1 98.62 88 GLN A CA 1
ATOM 674 C C . GLN A 1 88 ? -6.957 14.953 7.066 1 98.62 88 GLN A C 1
ATOM 676 O O . GLN A 1 88 ? -6.379 15.352 6.059 1 98.62 88 GLN A O 1
ATOM 681 N N . LEU A 1 89 ? -7.797 13.969 7.008 1 98.25 89 LEU A N 1
ATOM 682 C CA . LEU A 1 89 ? -8.391 13.398 5.805 1 98.25 89 LEU A CA 1
ATOM 683 C C . LEU A 1 89 ? -9.906 13.531 5.828 1 98.25 89 LEU A C 1
ATOM 685 O O . LEU A 1 89 ? -10.586 12.789 6.535 1 98.25 89 LEU A O 1
ATOM 689 N N . SER A 1 90 ? -10.398 14.461 4.977 1 95.69 90 SER A N 1
ATOM 690 C CA . SER A 1 90 ? -11.812 14.812 5.062 1 95.69 90 SER A CA 1
ATOM 691 C C . SER A 1 90 ? -12.211 15.148 6.496 1 95.69 90 SER A C 1
ATOM 693 O O . SER A 1 90 ? -11.594 16.016 7.125 1 95.69 90 SER A O 1
ATOM 695 N N . THR A 1 91 ? -13.031 14.344 7.102 1 95.44 91 THR A N 1
ATOM 696 C CA . THR A 1 91 ? -13.484 14.695 8.445 1 95.44 91 THR A CA 1
ATOM 697 C C . THR A 1 91 ? -12.695 13.914 9.5 1 95.44 91 THR A C 1
ATOM 699 O O . THR A 1 91 ? -12.789 14.203 10.695 1 95.44 91 THR A O 1
ATOM 702 N N . TRP A 1 92 ? -11.922 12.984 9.117 1 96.88 92 TRP A N 1
ATOM 703 C CA . TRP A 1 92 ? -11.039 12.281 10.039 1 96.88 92 TRP A CA 1
ATOM 704 C C . TRP A 1 92 ? -9.82 13.133 10.383 1 96.88 92 TRP A C 1
ATOM 706 O O . TRP A 1 92 ? -9.211 13.742 9.508 1 96.88 92 TRP A O 1
ATOM 716 N N . LYS A 1 93 ? -9.445 13.148 11.68 1 97.19 93 LYS A N 1
ATOM 717 C CA . LYS A 1 93 ? -8.32 13.969 12.109 1 97.19 93 LYS A CA 1
ATOM 718 C C . LYS A 1 93 ? -7.496 13.258 13.18 1 97.19 93 LYS A C 1
ATOM 720 O O . LYS A 1 93 ? -8.031 12.469 13.961 1 97.19 93 LYS A O 1
ATOM 725 N N . THR A 1 94 ? -6.266 13.539 13.148 1 97.25 94 THR A N 1
ATOM 726 C CA . THR A 1 94 ? -5.367 13.133 14.227 1 97.25 94 THR A CA 1
ATOM 727 C C . THR A 1 94 ? -4.34 14.219 14.523 1 97.25 94 THR A C 1
ATOM 729 O O . THR A 1 94 ? -3.895 14.922 13.609 1 97.25 94 THR A O 1
ATOM 732 N N . THR A 1 95 ? -3.99 14.359 15.836 1 96.88 95 THR A N 1
ATOM 733 C CA . THR A 1 95 ? -3.039 15.383 16.266 1 96.88 95 THR A CA 1
ATOM 734 C C . THR A 1 95 ? -1.807 14.742 16.891 1 96.88 95 THR A C 1
ATOM 736 O O . THR A 1 95 ? -1.767 13.523 17.094 1 96.88 95 THR A O 1
ATOM 739 N N . 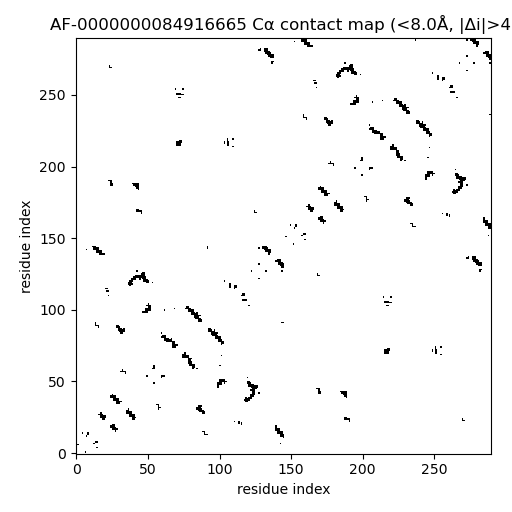ASP A 1 96 ? -0.775 15.562 17.094 1 95.88 96 ASP A N 1
ATOM 740 C CA . ASP A 1 96 ? 0.475 15.109 17.703 1 95.88 96 ASP A CA 1
ATOM 741 C C . ASP A 1 96 ? 1.053 13.914 16.953 1 95.88 96 ASP A C 1
ATOM 743 O O . ASP A 1 96 ? 1.388 12.898 17.562 1 95.88 96 ASP A O 1
ATOM 747 N N . PHE A 1 97 ? 0.984 14.023 15.633 1 96.81 97 PHE A N 1
ATOM 748 C CA . PHE A 1 97 ? 1.447 12.961 14.758 1 96.81 97 PHE A CA 1
ATOM 749 C C . PHE A 1 97 ? 2.865 13.234 14.273 1 96.81 97 PHE A C 1
ATOM 751 O O . PHE A 1 97 ? 3.197 14.367 13.922 1 96.81 97 PHE A O 1
ATOM 758 N N . ASN A 1 98 ? 3.727 12.242 14.266 1 95.75 98 ASN A N 1
ATOM 759 C CA . ASN A 1 98 ? 5.086 12.352 13.75 1 95.75 98 ASN A CA 1
ATOM 760 C C . ASN A 1 98 ? 5.156 11.992 12.266 1 95.75 98 ASN A C 1
ATOM 762 O O . ASN A 1 98 ? 4.668 10.938 11.859 1 95.75 98 ASN A O 1
ATOM 766 N N . LEU A 1 99 ? 5.734 12.891 11.562 1 96.88 99 LEU A N 1
ATOM 767 C CA . LEU A 1 99 ? 5.914 12.703 10.133 1 96.88 99 LEU A CA 1
ATOM 768 C C . LEU A 1 99 ? 7.387 12.5 9.789 1 96.88 99 LEU A C 1
ATOM 770 O O . LEU A 1 99 ? 8.25 13.188 10.336 1 96.88 99 LEU A O 1
ATOM 774 N N . VAL A 1 100 ? 7.652 11.57 8.945 1 95.5 100 VAL A N 1
ATOM 775 C CA . VAL A 1 100 ? 9.008 11.375 8.445 1 95.5 100 VAL A CA 1
ATOM 776 C C . VAL A 1 100 ? 9.211 12.188 7.172 1 95.5 100 VAL A C 1
ATOM 778 O O . VAL A 1 100 ? 8.336 12.227 6.305 1 95.5 100 VAL A O 1
ATOM 781 N N . ILE A 1 101 ? 10.312 12.859 7.168 1 94.81 101 ILE A N 1
ATOM 782 C CA . ILE A 1 101 ? 10.656 13.688 6.012 1 94.81 101 ILE A CA 1
ATOM 783 C C . ILE A 1 101 ? 11.836 13.062 5.266 1 94.81 101 ILE A C 1
ATOM 785 O O . ILE A 1 101 ? 12.867 12.766 5.867 1 94.81 101 ILE A O 1
ATOM 789 N N . PHE A 1 102 ? 11.625 12.898 3.943 1 89.31 102 PHE A N 1
ATOM 790 C CA . PHE A 1 102 ? 12.719 12.32 3.166 1 89.31 102 PHE A CA 1
ATOM 791 C C . PHE A 1 102 ? 12.648 12.789 1.716 1 89.31 102 PHE A C 1
ATOM 793 O O . PHE A 1 102 ? 11.805 13.609 1.359 1 89.31 102 PHE A O 1
ATOM 800 N N . ASP A 1 103 ? 13.602 12.367 0.924 1 88.88 103 ASP A N 1
ATOM 801 C CA . ASP A 1 103 ? 13.695 12.773 -0.474 1 88.88 103 ASP A CA 1
ATOM 802 C C . ASP A 1 103 ? 12.68 12.031 -1.337 1 88.88 103 ASP A C 1
ATOM 804 O O . ASP A 1 103 ? 12.828 10.828 -1.572 1 88.88 103 ASP A O 1
ATOM 808 N N . LEU A 1 104 ? 11.648 12.758 -1.858 1 91.31 104 LEU A N 1
ATOM 809 C CA . LEU A 1 104 ? 10.609 12.172 -2.699 1 91.31 104 LEU A CA 1
ATOM 810 C C . LEU A 1 104 ? 10.859 12.484 -4.168 1 91.31 104 LEU A C 1
ATOM 812 O O . LEU A 1 104 ? 9.984 12.266 -5.012 1 91.31 104 LEU A O 1
ATOM 816 N N . SER A 1 105 ? 12.039 13 -4.449 1 89.94 105 SER A N 1
ATOM 817 C CA . SER A 1 105 ? 12.336 13.461 -5.805 1 89.94 105 SER A CA 1
ATOM 818 C C . SER A 1 105 ? 12.203 12.32 -6.812 1 89.94 105 SER A C 1
ATOM 820 O O . SER A 1 105 ? 11.641 12.508 -7.895 1 89.94 105 SER A O 1
ATOM 822 N N . HIS A 1 106 ? 12.703 11.234 -6.461 1 86.38 106 HIS A N 1
ATOM 823 C CA . HIS A 1 106 ? 12.656 10.109 -7.391 1 86.38 106 HIS A CA 1
ATOM 824 C C . HIS A 1 106 ? 11.227 9.664 -7.648 1 86.38 106 HIS A C 1
ATOM 826 O O . HIS A 1 106 ? 10.844 9.406 -8.797 1 86.38 106 HIS A O 1
ATOM 832 N N . VAL A 1 107 ? 10.43 9.555 -6.594 1 89.19 107 VAL A N 1
ATOM 833 C CA . VAL A 1 107 ? 9.023 9.195 -6.723 1 89.19 107 VAL A CA 1
ATOM 834 C C . VAL A 1 107 ? 8.328 10.164 -7.676 1 89.19 107 VAL A C 1
ATOM 836 O O . VAL A 1 107 ? 7.637 9.742 -8.602 1 89.19 107 VAL A O 1
ATOM 839 N N . ASN A 1 108 ? 8.555 11.43 -7.52 1 92.69 108 ASN A N 1
ATOM 840 C CA . ASN A 1 108 ? 7.898 12.445 -8.328 1 92.69 108 ASN A CA 1
ATOM 841 C C . ASN A 1 108 ? 8.422 12.453 -9.758 1 92.69 108 ASN A C 1
ATOM 843 O O . ASN A 1 108 ? 7.68 12.758 -10.695 1 92.69 108 ASN A O 1
ATOM 847 N N . GLN A 1 109 ? 9.664 12.133 -9.898 1 90.25 109 GLN A N 1
ATOM 848 C CA . GLN A 1 109 ? 10.203 12 -11.242 1 90.25 109 GLN A CA 1
ATOM 849 C C . GLN A 1 109 ? 9.508 10.875 -12.008 1 90.25 109 GLN A C 1
ATOM 851 O O . GLN A 1 109 ? 9.156 11.039 -13.18 1 90.25 109 GLN A O 1
ATOM 856 N N . VAL A 1 110 ? 9.344 9.766 -11.367 1 86.94 110 VAL A N 1
ATOM 857 C CA . VAL A 1 110 ? 8.664 8.633 -11.984 1 86.94 110 VAL A CA 1
ATOM 858 C C . VAL A 1 110 ? 7.234 9.016 -12.344 1 86.94 110 VAL A C 1
ATOM 860 O O . VAL A 1 110 ? 6.777 8.773 -13.461 1 86.94 110 VAL A O 1
ATOM 863 N N . LEU A 1 111 ? 6.496 9.633 -11.438 1 91.44 111 LEU A N 1
ATOM 864 C CA . LEU A 1 111 ? 5.125 10.062 -11.688 1 91.44 111 LEU A CA 1
ATOM 865 C C . LEU A 1 111 ? 5.062 11.008 -12.891 1 91.44 111 LEU A C 1
ATOM 867 O O . LEU A 1 111 ? 4.164 10.891 -13.727 1 91.44 111 LEU A O 1
ATOM 871 N N . SER A 1 112 ? 6.059 11.812 -12.977 1 93.19 112 SER A N 1
ATOM 872 C CA . SER A 1 112 ? 6.09 12.797 -14.047 1 93.19 112 SER A CA 1
ATOM 873 C C . SER A 1 112 ? 6.223 12.133 -15.414 1 93.19 112 SER A C 1
ATOM 875 O O . SER A 1 112 ? 5.672 12.609 -16.406 1 93.19 112 SER A O 1
ATOM 877 N N . THR A 1 113 ? 6.957 11.094 -15.5 1 89.62 113 THR A N 1
ATOM 878 C CA . THR A 1 113 ? 7.152 10.383 -16.766 1 89.62 113 THR A CA 1
ATOM 879 C C . THR A 1 113 ? 5.824 9.844 -17.281 1 89.62 113 THR A C 1
ATOM 881 O O . THR A 1 113 ? 5.672 9.617 -18.484 1 89.62 113 THR A O 1
ATOM 884 N N . TYR A 1 114 ? 4.887 9.688 -16.391 1 90.56 114 TYR A N 1
ATOM 885 C CA . TYR A 1 114 ? 3.578 9.18 -16.797 1 90.56 114 TYR A CA 1
ATOM 886 C C . TYR A 1 114 ? 2.568 10.32 -16.906 1 90.56 114 TYR A C 1
ATOM 888 O O . TYR A 1 114 ? 1.367 10.078 -17.062 1 90.56 114 TYR A O 1
ATOM 896 N N . GLY A 1 115 ? 3.043 11.523 -16.734 1 91.75 115 GLY A N 1
ATOM 897 C CA . GLY A 1 115 ? 2.172 12.68 -16.844 1 91.75 115 GLY A CA 1
ATOM 898 C C . GLY A 1 115 ? 1.333 12.922 -15.609 1 91.75 115 GLY A C 1
ATOM 899 O O . GLY A 1 115 ? 0.255 13.516 -15.688 1 91.75 115 GLY A O 1
ATOM 900 N N . VAL A 1 116 ? 1.763 12.367 -14.539 1 90.69 116 VAL A N 1
ATOM 901 C CA . VAL A 1 116 ? 1.043 12.508 -13.281 1 90.69 116 VAL A CA 1
ATOM 902 C C . VAL A 1 116 ? 1.656 13.648 -12.461 1 90.69 116 VAL A C 1
ATOM 904 O O . VAL A 1 116 ? 2.879 13.797 -12.422 1 90.69 116 VAL A O 1
ATOM 907 N N . ASN A 1 117 ? 0.854 14.453 -11.828 1 92.69 117 ASN A N 1
ATOM 908 C CA . ASN A 1 117 ? 1.31 15.547 -10.984 1 92.69 117 ASN A CA 1
ATOM 909 C C . ASN A 1 117 ? 2.1 15.039 -9.781 1 92.69 117 ASN A C 1
ATOM 911 O O . ASN A 1 117 ? 1.865 13.93 -9.305 1 92.69 117 ASN A O 1
ATOM 915 N N . SER A 1 118 ? 2.936 15.891 -9.312 1 95.06 118 SER A N 1
ATOM 916 C CA . SER A 1 118 ? 3.73 15.57 -8.133 1 95.06 118 SER A CA 1
ATOM 917 C C . SER A 1 118 ? 2.846 15.383 -6.906 1 95.06 118 SER A C 1
ATOM 919 O O . SER A 1 118 ? 1.775 15.984 -6.809 1 95.06 118 SER A O 1
ATOM 921 N N . ILE A 1 119 ? 3.365 14.539 -6.051 1 96.81 119 ILE A N 1
ATOM 922 C CA . ILE A 1 119 ? 2.689 14.344 -4.77 1 96.81 119 ILE A CA 1
ATOM 923 C C . ILE A 1 119 ? 3.506 15 -3.656 1 96.81 119 ILE A C 1
ATOM 925 O O . ILE A 1 119 ? 4.695 15.273 -3.826 1 96.81 119 ILE A O 1
ATOM 929 N N . ASP A 1 120 ? 2.809 15.273 -2.51 1 97.5 120 ASP A N 1
ATOM 930 C CA . ASP A 1 120 ? 3.449 15.898 -1.358 1 97.5 120 ASP A CA 1
ATOM 931 C C . ASP A 1 120 ? 3.996 14.852 -0.393 1 97.5 120 ASP A C 1
ATOM 933 O O . ASP A 1 120 ? 4.906 15.133 0.389 1 97.5 120 ASP A O 1
ATOM 937 N N . GLY A 1 121 ? 3.404 13.672 -0.449 1 97.5 121 GLY A N 1
ATOM 938 C CA . GLY A 1 121 ? 3.809 12.656 0.509 1 97.5 121 GLY A CA 1
ATOM 939 C C . GLY A 1 121 ? 3.096 11.336 0.311 1 97.5 121 GLY A C 1
ATOM 940 O O . GLY A 1 121 ? 2.516 11.086 -0.748 1 97.5 121 GLY A O 1
ATOM 941 N N . ILE A 1 122 ? 3.291 10.492 1.273 1 97.44 122 ILE A N 1
ATOM 942 C CA . ILE A 1 122 ? 2.74 9.141 1.303 1 97.44 122 ILE A CA 1
ATOM 943 C C . ILE A 1 122 ? 2.027 8.898 2.631 1 97.44 122 ILE A C 1
ATOM 945 O O . ILE A 1 122 ? 2.539 9.266 3.693 1 97.44 122 ILE A O 1
ATOM 949 N N . ILE A 1 123 ? 0.801 8.422 2.543 1 98.38 123 ILE A N 1
ATOM 950 C CA . ILE A 1 123 ? 0.104 7.941 3.73 1 98.38 123 ILE A CA 1
ATOM 951 C C . ILE A 1 123 ? 0.435 6.469 3.961 1 98.38 123 ILE A C 1
ATOM 953 O O . ILE A 1 123 ? 0.158 5.621 3.105 1 98.38 123 ILE A O 1
ATOM 957 N N . GLY A 1 124 ? 1 6.203 5.07 1 97.69 124 GLY A N 1
ATOM 958 C CA . GLY A 1 124 ? 1.47 4.852 5.328 1 97.69 124 GLY A CA 1
ATOM 959 C C . GLY A 1 124 ? 0.601 4.102 6.32 1 97.69 124 GLY A C 1
ATOM 960 O O . GLY A 1 124 ? -0.524 4.516 6.609 1 97.69 124 GLY A O 1
ATOM 961 N N . ALA A 1 125 ? 1.171 3.021 6.805 1 97.19 125 ALA A N 1
ATOM 962 C CA . ALA A 1 125 ? 0.471 2.094 7.688 1 97.19 125 ALA A CA 1
ATOM 963 C C . ALA A 1 125 ? 0.167 2.742 9.031 1 97.19 125 ALA A C 1
ATOM 965 O O . ALA A 1 125 ? -0.804 2.377 9.703 1 97.19 125 ALA A O 1
ATOM 966 N N . ASP A 1 126 ? 0.972 3.678 9.43 1 96.62 126 ASP A N 1
ATOM 967 C CA . ASP A 1 126 ? 0.766 4.312 10.727 1 96.62 126 ASP A CA 1
ATOM 968 C C . ASP A 1 126 ? -0.594 5.008 10.789 1 96.62 126 ASP A C 1
ATOM 970 O O . ASP A 1 126 ? -1.334 4.848 11.766 1 96.62 126 ASP A O 1
ATOM 974 N N . ILE A 1 127 ? -0.963 5.641 9.742 1 97.94 127 ILE A N 1
ATOM 975 C CA . ILE A 1 127 ? -2.271 6.285 9.703 1 97.94 127 ILE A CA 1
ATOM 976 C C . ILE A 1 127 ? -3.352 5.238 9.43 1 97.94 127 ILE A C 1
ATOM 978 O O . ILE A 1 127 ? -4.426 5.277 10.031 1 97.94 127 ILE A O 1
ATOM 982 N N . LEU A 1 128 ? -3.096 4.344 8.531 1 98.25 128 LEU A N 1
ATOM 983 C CA . LEU A 1 128 ? -4.086 3.346 8.141 1 98.25 128 LEU A CA 1
ATOM 984 C C . LEU A 1 128 ? -4.461 2.463 9.328 1 98.25 128 LEU A C 1
ATOM 986 O O . LEU A 1 128 ? -5.633 2.123 9.5 1 98.25 128 LEU A O 1
ATOM 990 N N . LEU A 1 129 ? -3.494 2.145 10.125 1 97.56 129 LEU A N 1
ATOM 991 C CA . LEU A 1 129 ? -3.748 1.354 11.328 1 97.56 129 LEU A CA 1
ATOM 992 C C . LEU A 1 129 ? -4.457 2.188 12.391 1 97.56 129 LEU A C 1
ATOM 994 O O . LEU A 1 129 ? -5.441 1.739 12.977 1 97.56 129 LEU A O 1
ATOM 998 N N . LYS A 1 130 ? -3.977 3.41 12.586 1 96.69 130 LYS A N 1
ATOM 999 C CA . LYS A 1 130 ? -4.566 4.305 13.578 1 96.69 130 LYS A CA 1
ATOM 1000 C C . LYS A 1 130 ? -6.043 4.551 13.289 1 96.69 130 LYS A C 1
ATOM 1002 O O . LYS A 1 130 ? -6.863 4.605 14.203 1 96.69 130 LYS A O 1
ATOM 1007 N N . GLY A 1 131 ? -6.363 4.645 12.031 1 97.06 131 GLY A N 1
ATOM 1008 C CA . GLY A 1 131 ? -7.727 4.941 11.617 1 97.06 131 GLY A CA 1
ATOM 1009 C C . GLY A 1 131 ? -8.562 3.697 11.375 1 97.06 131 GLY A C 1
ATOM 1010 O O . GLY A 1 131 ? -9.703 3.789 10.922 1 97.06 131 GLY A O 1
ATOM 1011 N N . LYS A 1 132 ? -8 2.533 11.602 1 96.44 132 LYS A N 1
ATOM 1012 C CA . LYS A 1 132 ? -8.711 1.287 11.32 1 96.44 132 LYS A CA 1
ATOM 1013 C C . LYS A 1 132 ? -9.273 1.279 9.906 1 96.44 132 LYS A C 1
ATOM 1015 O O . LYS A 1 132 ? -10.461 1.027 9.703 1 96.44 132 LYS A O 1
ATOM 1020 N N . ALA A 1 133 ? -8.461 1.401 9 1 97.81 133 ALA A N 1
ATOM 1021 C CA . ALA A 1 133 ? -8.805 1.745 7.625 1 97.81 133 ALA A CA 1
ATOM 1022 C C . ALA A 1 133 ? -9.508 0.586 6.926 1 97.81 133 ALA A C 1
ATOM 1024 O O . ALA A 1 133 ? -9.234 -0.581 7.211 1 97.81 133 ALA A O 1
ATOM 1025 N N . ILE A 1 134 ? -10.406 0.911 6.082 1 97.44 134 ILE A N 1
ATOM 1026 C CA . ILE A 1 134 ? -10.914 0.05 5.02 1 97.44 134 ILE A CA 1
ATOM 1027 C C . ILE A 1 134 ? -10.664 0.702 3.662 1 97.44 134 ILE A C 1
ATOM 1029 O O . ILE A 1 134 ? -11.062 1.848 3.436 1 97.44 134 ILE A O 1
ATOM 1033 N N . ILE A 1 135 ? -9.961 0.014 2.799 1 98.19 135 ILE A N 1
ATOM 1034 C CA . ILE A 1 135 ? -9.711 0.513 1.45 1 98.19 135 ILE A CA 1
ATOM 1035 C C . ILE A 1 135 ? -10.602 -0.231 0.452 1 98.19 135 ILE A C 1
ATOM 1037 O O . ILE A 1 135 ? -10.531 -1.459 0.35 1 98.19 135 ILE A O 1
ATOM 1041 N N . ASP A 1 136 ? -11.43 0.522 -0.229 1 96.94 136 ASP A N 1
ATOM 1042 C CA . ASP A 1 136 ? -12.391 -0.023 -1.177 1 96.94 136 ASP A CA 1
ATOM 1043 C C . ASP A 1 136 ? -12.016 0.33 -2.613 1 96.94 136 ASP A C 1
ATOM 1045 O O . ASP A 1 136 ? -12.352 1.41 -3.102 1 96.94 136 ASP A O 1
ATOM 1049 N N . TYR A 1 137 ? -11.438 -0.581 -3.344 1 96.62 137 TYR A N 1
ATOM 1050 C CA . TYR A 1 137 ? -10.953 -0.35 -4.699 1 96.62 137 TYR A CA 1
ATOM 1051 C C . TYR A 1 137 ? -12.109 -0.158 -5.668 1 96.62 137 TYR A C 1
ATOM 1053 O O . TYR A 1 137 ? -11.961 0.499 -6.703 1 96.62 137 TYR A O 1
ATOM 1061 N N . THR A 1 138 ? -13.219 -0.798 -5.375 1 92.69 138 THR A N 1
ATOM 1062 C CA . THR A 1 138 ? -14.344 -0.761 -6.297 1 92.69 138 THR A CA 1
ATOM 1063 C C . THR A 1 138 ? -14.953 0.638 -6.352 1 92.69 138 THR A C 1
ATOM 1065 O O . THR A 1 138 ? -15.133 1.204 -7.434 1 92.69 138 THR A O 1
ATOM 1068 N N . ASN A 1 139 ? -15.188 1.141 -5.195 1 94.44 139 ASN A N 1
ATOM 1069 C CA . ASN A 1 139 ? -15.891 2.422 -5.129 1 94.44 139 ASN A CA 1
ATOM 1070 C C . ASN A 1 139 ? -14.914 3.58 -4.941 1 94.44 139 ASN A C 1
ATOM 1072 O O . ASN A 1 139 ? -15.32 4.746 -4.965 1 94.44 139 ASN A O 1
ATOM 1076 N N . HIS A 1 140 ? -13.617 3.301 -4.75 1 97.62 140 HIS A N 1
ATOM 1077 C CA . HIS A 1 140 ? -12.539 4.277 -4.645 1 97.62 140 HIS A CA 1
ATOM 1078 C C . HIS A 1 140 ? -12.703 5.145 -3.402 1 97.62 140 HIS A C 1
ATOM 1080 O O . HIS A 1 140 ? -12.625 6.375 -3.484 1 97.62 140 HIS A O 1
ATOM 1086 N N . TYR A 1 141 ? -12.93 4.387 -2.295 1 97.5 141 TYR A N 1
ATOM 1087 C CA . TYR A 1 141 ? -13.016 5.094 -1.021 1 97.5 141 TYR A CA 1
ATOM 1088 C C . TYR A 1 141 ? -12.062 4.484 0.002 1 97.5 141 TYR A C 1
ATOM 1090 O O . TYR A 1 141 ? -11.891 3.266 0.054 1 97.5 141 TYR A O 1
ATOM 1098 N N . LEU A 1 142 ? -11.5 5.348 0.742 1 98.25 142 LEU A N 1
ATOM 1099 C CA . LEU A 1 142 ? -10.852 5.043 2.012 1 98.25 142 LEU A CA 1
ATOM 1100 C C . LEU A 1 142 ? -11.773 5.359 3.184 1 98.25 142 LEU A C 1
ATOM 1102 O O . LEU A 1 142 ? -12.375 6.438 3.234 1 98.25 142 LEU A O 1
ATOM 1106 N N . TYR A 1 143 ? -11.961 4.43 4.078 1 97.44 143 TYR A N 1
ATOM 1107 C CA . TYR A 1 143 ? -12.734 4.656 5.293 1 97.44 143 TYR A CA 1
ATOM 1108 C C . TYR A 1 143 ? -11.836 4.648 6.523 1 97.44 143 TYR A C 1
ATOM 1110 O O . TYR A 1 143 ? -11 3.76 6.688 1 97.44 143 TYR A O 1
ATOM 1118 N N . LEU A 1 144 ? -12.031 5.66 7.309 1 97.31 144 LEU A N 1
ATOM 1119 C CA . LEU A 1 144 ? -11.305 5.77 8.57 1 97.31 144 LEU A CA 1
ATOM 1120 C C . LEU A 1 144 ? -12.258 6.043 9.727 1 97.31 144 LEU A C 1
ATOM 1122 O O . LEU A 1 144 ? -13.305 6.668 9.539 1 97.31 144 LEU A O 1
ATOM 1126 N N . ILE A 1 145 ? -11.875 5.543 10.852 1 92.94 145 ILE A N 1
ATOM 1127 C CA . ILE A 1 145 ? -12.711 5.824 12.016 1 92.94 145 ILE A CA 1
ATOM 1128 C C . ILE A 1 145 ? -11.883 6.527 13.086 1 92.94 145 ILE A C 1
ATOM 1130 O O . ILE A 1 145 ? -10.68 6.293 13.203 1 92.94 145 ILE A O 1
ATOM 1134 N N . MET B 1 1 ? -26.031 -7.562 14.109 1 41.66 1 MET B N 1
ATOM 1135 C CA . MET B 1 1 ? -25.438 -6.566 13.219 1 41.66 1 MET B CA 1
ATOM 1136 C C . MET B 1 1 ? -24.391 -7.207 12.32 1 41.66 1 MET B C 1
ATOM 1138 O O . MET B 1 1 ? -23.422 -7.797 12.805 1 41.66 1 MET B O 1
ATOM 1142 N N . THR B 1 2 ? -24.734 -7.371 11.07 1 54.59 2 THR B N 1
ATOM 1143 C CA . THR B 1 2 ? -23.922 -8.164 10.156 1 54.59 2 THR B CA 1
ATOM 1144 C C . THR B 1 2 ? -22.531 -7.543 9.984 1 54.59 2 THR B C 1
ATOM 1146 O O . THR B 1 2 ? -22.406 -6.34 9.734 1 54.59 2 THR B O 1
ATOM 1149 N N . ASP B 1 3 ? -21.484 -8.281 10.438 1 79.06 3 ASP B N 1
ATOM 1150 C CA . ASP B 1 3 ? -20.125 -7.746 10.344 1 79.06 3 ASP B CA 1
ATOM 1151 C C . ASP B 1 3 ? -19.656 -7.68 8.891 1 79.06 3 ASP B C 1
ATOM 1153 O O . ASP B 1 3 ? -20.344 -8.195 7.992 1 79.06 3 ASP B O 1
ATOM 1157 N N . LEU B 1 4 ? -18.812 -6.781 8.617 1 83.31 4 LEU B N 1
ATOM 1158 C CA . LEU B 1 4 ? -18.297 -6.5 7.289 1 83.31 4 LEU B CA 1
ATOM 1159 C C . LEU B 1 4 ? -18.031 -7.793 6.523 1 83.31 4 LEU B C 1
ATOM 1161 O O . LEU B 1 4 ? -18.359 -7.895 5.336 1 83.31 4 LEU B O 1
ATOM 1165 N N . LYS B 1 5 ? -17.625 -8.719 7.234 1 83.69 5 LYS B N 1
ATOM 1166 C CA . LYS B 1 5 ? -17.328 -10.023 6.637 1 83.69 5 LYS B CA 1
ATOM 1167 C C . LYS B 1 5 ? -18.578 -10.648 6.02 1 83.69 5 LYS B C 1
ATOM 1169 O O . LYS B 1 5 ? -18.562 -11.062 4.859 1 83.69 5 LYS B O 1
ATOM 1174 N N . ASP B 1 6 ? -19.625 -10.727 6.844 1 81.62 6 ASP B N 1
ATOM 1175 C CA . ASP B 1 6 ? -20.875 -11.328 6.379 1 81.62 6 ASP B CA 1
ATOM 1176 C C . ASP B 1 6 ? -21.438 -10.562 5.176 1 81.62 6 ASP B C 1
ATOM 1178 O O . ASP B 1 6 ? -21.953 -11.172 4.238 1 81.62 6 ASP B O 1
ATOM 1182 N N . PHE B 1 7 ? -21.312 -9.359 5.32 1 81.38 7 PHE B N 1
ATOM 1183 C CA . PHE B 1 7 ? -21.797 -8.5 4.246 1 81.38 7 PHE B CA 1
ATOM 1184 C C . PHE B 1 7 ? -21.047 -8.781 2.947 1 81.38 7 PHE B C 1
ATOM 1186 O O . PHE B 1 7 ? -21.672 -8.992 1.902 1 81.38 7 PHE B O 1
ATOM 1193 N N . LEU B 1 8 ? -19.734 -8.906 2.979 1 84.94 8 LEU B N 1
ATOM 1194 C CA . LEU B 1 8 ? -18.922 -9.055 1.777 1 84.94 8 LEU B CA 1
ATOM 1195 C C . LEU B 1 8 ? -19.016 -10.477 1.233 1 84.94 8 LEU B C 1
ATOM 1197 O O . LEU B 1 8 ? -18.953 -10.688 0.02 1 84.94 8 LEU B O 1
ATOM 1201 N N . GLU B 1 9 ? -19.172 -11.359 2.07 1 81.56 9 GLU B N 1
ATOM 1202 C CA . GLU B 1 9 ? -19.375 -12.734 1.633 1 81.56 9 GLU B CA 1
ATOM 1203 C C . GLU B 1 9 ? -20.672 -12.875 0.834 1 81.56 9 GLU B C 1
ATOM 1205 O O . GLU B 1 9 ? -20.734 -13.633 -0.136 1 81.56 9 GLU B O 1
ATOM 1210 N N . SER B 1 10 ? -21.609 -12.156 1.257 1 81.56 10 SER B 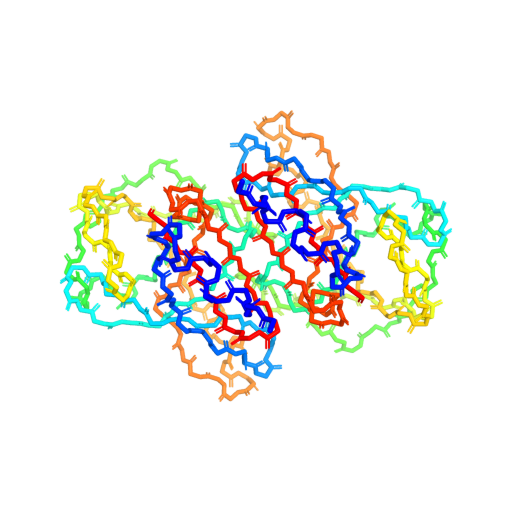N 1
ATOM 1211 C CA . SER B 1 10 ? -22.891 -12.172 0.544 1 81.56 10 SER B CA 1
ATOM 1212 C C . SER B 1 10 ? -22.75 -11.562 -0.846 1 81.56 10 SER B C 1
ATOM 1214 O O . SER B 1 10 ? -23.562 -11.828 -1.731 1 81.56 10 SER B O 1
ATOM 1216 N N . LYS B 1 11 ? -21.719 -10.789 -1.046 1 84.06 11 LYS B N 1
ATOM 1217 C CA . LYS B 1 11 ? -21.453 -10.164 -2.338 1 84.06 11 LYS B CA 1
ATOM 1218 C C . LYS B 1 11 ? -20.422 -10.969 -3.141 1 84.06 11 LYS B C 1
ATOM 1220 O O . LYS B 1 11 ? -19.891 -10.477 -4.137 1 84.06 11 LYS B O 1
ATOM 1225 N N . LYS B 1 12 ? -20.031 -12.211 -2.721 1 86.31 12 LYS B N 1
ATOM 1226 C CA . LYS B 1 12 ? -19.203 -13.188 -3.432 1 86.31 12 LYS B CA 1
ATOM 1227 C C . LYS B 1 12 ? -17.719 -12.883 -3.27 1 86.31 12 LYS B C 1
ATOM 1229 O O . LYS B 1 12 ? -16.891 -13.383 -4.035 1 86.31 12 LYS B O 1
ATOM 1234 N N . TYR B 1 13 ? -17.5 -12.016 -2.357 1 91.06 13 TYR B N 1
ATOM 1235 C CA . TYR B 1 13 ? -16.078 -11.789 -2.051 1 91.06 13 TYR B CA 1
ATOM 1236 C C . TYR B 1 13 ? -15.484 -12.984 -1.326 1 91.06 13 TYR B C 1
ATOM 1238 O O . TYR B 1 13 ? -16.125 -13.594 -0.473 1 91.06 13 TYR B O 1
ATOM 1246 N N . LYS B 1 14 ? -14.258 -13.227 -1.736 1 93.94 14 LYS B N 1
ATOM 1247 C CA . LYS B 1 14 ? -13.453 -14.211 -1.021 1 93.94 14 LYS B CA 1
ATOM 1248 C C . LYS B 1 14 ? -12.57 -13.539 0.027 1 93.94 14 LYS B C 1
ATOM 1250 O O . LYS B 1 14 ? -11.961 -12.492 -0.236 1 93.94 14 LYS B O 1
ATOM 1255 N N . LYS B 1 15 ? -12.57 -14.156 1.121 1 94.94 15 LYS B N 1
ATOM 1256 C CA . LYS B 1 15 ? -11.812 -13.555 2.213 1 94.94 15 LYS B CA 1
ATOM 1257 C C . LYS B 1 15 ? -10.43 -14.203 2.34 1 94.94 15 LYS B C 1
ATOM 1259 O O . LYS B 1 15 ? -10.305 -15.43 2.299 1 94.94 15 LYS B O 1
ATOM 1264 N N . ILE B 1 16 ? -9.406 -13.375 2.418 1 97.62 16 ILE B N 1
ATOM 1265 C CA . ILE B 1 16 ? -8.023 -13.789 2.605 1 97.62 16 ILE B CA 1
ATOM 1266 C C . ILE B 1 16 ? -7.453 -13.133 3.863 1 97.62 16 ILE B C 1
ATOM 1268 O O . ILE B 1 16 ? -7.414 -11.906 3.969 1 97.62 16 ILE B O 1
ATOM 1272 N N . LYS B 1 17 ? -7.047 -13.961 4.797 1 97.44 17 LYS B N 1
ATOM 1273 C CA . LYS B 1 17 ? -6.465 -13.422 6.02 1 97.44 17 LYS B CA 1
ATOM 1274 C C . LYS B 1 17 ? -5.055 -12.891 5.766 1 97.44 17 LYS B C 1
ATOM 1276 O O . LYS B 1 17 ? -4.281 -13.492 5.02 1 97.44 17 LYS B O 1
ATOM 1281 N N . PHE B 1 18 ? -4.73 -11.75 6.348 1 98 18 PHE B N 1
ATOM 1282 C CA . PHE B 1 18 ? -3.352 -11.281 6.348 1 98 18 PHE B CA 1
ATOM 1283 C C . PHE B 1 18 ? -2.879 -11 7.77 1 98 18 PHE B C 1
ATOM 1285 O O . PHE B 1 18 ? -3.689 -10.914 8.695 1 98 18 PHE B O 1
ATOM 1292 N N . LYS B 1 19 ? -1.607 -10.969 7.887 1 97.38 19 LYS B N 1
ATOM 1293 C CA . LYS B 1 19 ? -0.966 -10.609 9.148 1 97.38 19 LYS B CA 1
ATOM 1294 C C . LYS B 1 19 ? -0.288 -9.25 9.055 1 97.38 19 LYS B C 1
ATOM 1296 O O . LYS B 1 19 ? 0.212 -8.867 7.996 1 97.38 19 LYS B O 1
ATOM 1301 N N . ILE B 1 20 ? -0.283 -8.586 10.133 1 97.06 20 ILE B N 1
ATOM 1302 C CA . ILE B 1 20 ? 0.466 -7.336 10.234 1 97.06 20 ILE B CA 1
ATOM 1303 C C . ILE B 1 20 ? 1.778 -7.578 10.977 1 97.06 20 ILE B C 1
ATOM 1305 O O . ILE B 1 20 ? 1.774 -8.031 12.125 1 97.06 20 ILE B O 1
ATOM 1309 N N . LEU B 1 21 ? 2.814 -7.297 10.336 1 95.31 21 LEU B N 1
ATOM 1310 C CA . LEU B 1 21 ? 4.137 -7.508 10.922 1 95.31 21 LEU B CA 1
ATOM 1311 C C . LEU B 1 21 ? 4.492 -6.383 11.883 1 95.31 21 LEU B C 1
ATOM 1313 O O . LEU B 1 21 ? 3.77 -5.387 11.977 1 95.31 21 LEU B O 1
ATOM 1317 N N . LYS B 1 22 ? 5.617 -6.578 12.57 1 91.56 22 LYS B N 1
ATOM 1318 C CA . LYS B 1 22 ? 6.141 -5.539 13.453 1 91.56 22 LYS B CA 1
ATOM 1319 C C . LYS B 1 22 ? 6.465 -4.266 12.672 1 91.56 22 LYS B C 1
ATOM 1321 O O . LYS B 1 22 ? 6.344 -3.16 13.203 1 91.56 22 LYS B O 1
ATOM 1326 N N . THR B 1 23 ? 6.789 -4.488 11.367 1 91.38 23 THR B N 1
ATOM 1327 C CA . THR B 1 23 ? 7.121 -3.363 10.5 1 91.38 23 THR B CA 1
ATOM 1328 C C . THR B 1 23 ? 5.855 -2.717 9.945 1 91.38 23 THR B C 1
ATOM 1330 O O . THR B 1 23 ? 5.93 -1.813 9.109 1 91.38 23 THR B O 1
ATOM 1333 N N . GLN B 1 24 ? 4.668 -3.213 10.273 1 95.19 24 GLN B N 1
ATOM 1334 C CA . GLN B 1 24 ? 3.338 -2.713 9.945 1 95.19 24 GLN B CA 1
ATOM 1335 C C . GLN B 1 24 ? 2.955 -3.072 8.508 1 95.19 24 GLN B C 1
ATOM 1337 O O . GLN B 1 24 ? 1.938 -2.602 8 1 95.19 24 GLN B O 1
ATOM 1342 N N . HIS B 1 25 ? 3.766 -3.957 7.949 1 96.12 25 HIS B N 1
ATOM 1343 C CA . HIS B 1 25 ? 3.41 -4.457 6.625 1 96.12 25 HIS B CA 1
ATOM 1344 C C . HIS B 1 25 ? 2.346 -5.547 6.715 1 96.12 25 HIS B C 1
ATOM 1346 O O . HIS B 1 25 ? 2.299 -6.297 7.695 1 96.12 25 HIS B O 1
ATOM 1352 N N . LEU B 1 26 ? 1.518 -5.559 5.672 1 98.31 26 LEU B N 1
ATOM 1353 C CA . LEU B 1 26 ? 0.521 -6.617 5.551 1 98.31 26 LEU B CA 1
ATOM 1354 C C . LEU B 1 26 ? 1.081 -7.805 4.777 1 98.31 26 LEU B C 1
ATOM 1356 O O . LEU B 1 26 ? 1.541 -7.652 3.645 1 98.31 26 LEU B O 1
ATOM 1360 N N . VAL B 1 27 ? 1.027 -8.961 5.375 1 98.19 27 VAL B N 1
ATOM 1361 C CA . VAL B 1 27 ? 1.58 -10.141 4.727 1 98.19 27 VAL B CA 1
ATOM 1362 C C . VAL B 1 27 ? 0.471 -11.164 4.484 1 98.19 27 VAL B C 1
ATOM 1364 O O . VAL B 1 27 ? -0.317 -11.461 5.387 1 98.19 27 VAL B O 1
ATOM 1367 N N . VAL B 1 28 ? 0.469 -11.68 3.303 1 98.38 28 VAL B N 1
ATOM 1368 C CA . VAL B 1 28 ? -0.519 -12.688 2.918 1 98.38 28 VAL B CA 1
ATOM 1369 C C . VAL B 1 28 ? 0.184 -13.898 2.307 1 98.38 28 VAL B C 1
ATOM 1371 O O . VAL B 1 28 ? 1.289 -13.773 1.773 1 98.38 28 VAL B O 1
ATOM 1374 N N . LYS B 1 29 ? -0.475 -15 2.457 1 98.25 29 LYS B N 1
ATOM 1375 C CA . LYS B 1 29 ? -0.048 -16.188 1.729 1 98.25 29 LYS B CA 1
ATOM 1376 C C . LYS B 1 29 ? -0.701 -16.25 0.352 1 98.25 29 LYS B C 1
ATOM 1378 O O . LYS B 1 29 ? -1.888 -15.961 0.207 1 98.25 29 LYS B O 1
ATOM 1383 N N . ALA B 1 30 ? 0.09 -16.594 -0.62 1 98.5 30 ALA B N 1
ATOM 1384 C CA . ALA B 1 30 ? -0.405 -16.797 -1.978 1 98.5 30 ALA B CA 1
ATOM 1385 C C . ALA B 1 30 ? 0.334 -17.953 -2.662 1 98.5 30 ALA B C 1
ATOM 1387 O O . ALA B 1 30 ? 1.435 -18.312 -2.248 1 98.5 30 ALA B O 1
ATOM 1388 N N . LYS B 1 31 ? -0.288 -18.516 -3.611 1 98.69 31 LYS B N 1
ATOM 1389 C CA . LYS B 1 31 ? 0.365 -19.516 -4.453 1 98.69 31 LYS B CA 1
ATOM 1390 C C . LYS B 1 31 ? 0.661 -18.953 -5.84 1 98.69 31 LYS B C 1
ATOM 1392 O O . LYS B 1 31 ? -0.2 -18.328 -6.457 1 98.69 31 LYS B O 1
ATOM 1397 N N . ILE B 1 32 ? 1.85 -19.109 -6.258 1 98.69 32 ILE B N 1
ATOM 1398 C CA . ILE B 1 32 ? 2.26 -18.859 -7.633 1 98.69 32 ILE B CA 1
ATOM 1399 C C . ILE B 1 32 ? 2.559 -20.172 -8.344 1 98.69 32 ILE B C 1
ATOM 1401 O O . ILE B 1 32 ? 3.42 -20.938 -7.902 1 98.69 32 ILE B O 1
ATOM 1405 N N . ASN B 1 33 ? 1.797 -20.453 -9.328 1 98.38 33 ASN B N 1
ATOM 1406 C CA . ASN B 1 33 ? 1.935 -21.703 -10.047 1 98.38 33 ASN B CA 1
ATOM 1407 C C . ASN B 1 33 ? 1.895 -22.906 -9.102 1 98.38 33 ASN B C 1
ATOM 1409 O O . ASN B 1 33 ? 2.715 -23.812 -9.211 1 98.38 33 ASN B O 1
ATOM 1413 N N . GLY B 1 34 ? 1.035 -22.75 -8.141 1 98.19 34 GLY B N 1
ATOM 1414 C CA . GLY B 1 34 ? 0.749 -23.875 -7.27 1 98.19 34 GLY B CA 1
ATOM 1415 C C . GLY B 1 34 ? 1.657 -23.938 -6.055 1 98.19 34 GLY B C 1
ATOM 1416 O O . GLY B 1 34 ? 1.457 -24.766 -5.168 1 98.19 34 GLY B O 1
ATOM 1417 N N . VAL B 1 35 ? 2.621 -23.125 -5.98 1 98.56 35 VAL B N 1
ATOM 1418 C CA . VAL B 1 35 ? 3.584 -23.156 -4.887 1 98.56 35 VAL B CA 1
ATOM 1419 C C . VAL B 1 35 ? 3.316 -21.984 -3.932 1 98.56 35 VAL B C 1
ATOM 1421 O O . VAL B 1 35 ? 3.172 -20.844 -4.363 1 98.56 35 VAL B O 1
ATOM 1424 N N . SER B 1 36 ? 3.266 -22.281 -2.668 1 98.31 36 SER B N 1
ATOM 1425 C CA . SER B 1 36 ? 2.928 -21.281 -1.653 1 98.31 36 SER B CA 1
ATOM 1426 C C . SER B 1 36 ? 4.105 -20.359 -1.372 1 98.31 36 SER B C 1
ATOM 1428 O O . SER B 1 36 ? 5.262 -20.781 -1.397 1 98.31 36 SER B O 1
ATOM 1430 N N . GLY B 1 37 ? 3.787 -19.109 -1.098 1 98.06 37 GLY B N 1
ATOM 1431 C CA . GLY B 1 37 ? 4.762 -18.109 -0.69 1 98.06 37 GLY B CA 1
ATOM 1432 C C . GLY B 1 37 ? 4.16 -17 0.146 1 98.06 37 GLY B C 1
ATOM 1433 O O . GLY B 1 37 ? 2.953 -16.984 0.394 1 98.06 37 GLY B O 1
ATOM 1434 N N . LEU B 1 38 ? 5.023 -16.141 0.628 1 98.06 38 LEU B N 1
ATOM 1435 C CA . LEU B 1 38 ? 4.645 -14.977 1.436 1 98.06 38 LEU B CA 1
ATOM 1436 C C . LEU B 1 38 ? 4.812 -13.688 0.645 1 98.06 38 LEU B C 1
ATOM 1438 O O . LEU B 1 38 ? 5.824 -13.492 -0.033 1 98.06 38 LEU B O 1
ATOM 1442 N N . PHE B 1 39 ? 3.814 -12.859 0.777 1 98.44 39 PHE B N 1
ATOM 1443 C CA . PHE B 1 39 ? 3.795 -11.633 -0.016 1 98.44 39 PHE B CA 1
ATOM 1444 C C . PHE B 1 39 ? 3.352 -10.445 0.831 1 98.44 39 PHE B C 1
ATOM 1446 O O . PHE B 1 39 ? 2.496 -10.594 1.707 1 98.44 39 PHE B O 1
ATOM 1453 N N . ILE B 1 40 ? 3.916 -9.336 0.558 1 97.94 40 ILE B N 1
ATOM 1454 C CA . ILE B 1 40 ? 3.447 -8.086 1.151 1 97.94 40 ILE B CA 1
ATOM 1455 C C . ILE B 1 40 ? 2.371 -7.465 0.264 1 97.94 40 ILE B C 1
ATOM 1457 O O . ILE B 1 40 ? 2.496 -7.461 -0.962 1 97.94 40 ILE B O 1
ATOM 1461 N N . LEU B 1 41 ? 1.272 -6.988 0.875 1 98.31 41 LEU B N 1
ATOM 1462 C CA . LEU B 1 41 ? 0.286 -6.188 0.161 1 98.31 41 LEU B CA 1
ATOM 1463 C C . LEU B 1 41 ? 0.749 -4.738 0.041 1 98.31 41 LEU B C 1
ATOM 1465 O O . LEU B 1 41 ? 0.989 -4.07 1.051 1 98.31 41 LEU B O 1
ATOM 1469 N N . ASP B 1 42 ? 0.895 -4.305 -1.138 1 97.38 42 ASP B N 1
ATOM 1470 C CA . ASP B 1 42 ? 1.469 -2.98 -1.36 1 97.38 42 ASP B CA 1
ATOM 1471 C C . ASP B 1 42 ? 0.641 -2.186 -2.367 1 97.38 42 ASP B C 1
ATOM 1473 O O . ASP B 1 42 ? 0.837 -2.311 -3.576 1 97.38 42 ASP B O 1
ATOM 1477 N N . THR B 1 43 ? -0.258 -1.272 -1.851 1 97.75 43 THR B N 1
ATOM 1478 C CA . THR B 1 43 ? -1.077 -0.427 -2.711 1 97.75 43 THR B CA 1
ATOM 1479 C C . THR B 1 43 ? -0.217 0.604 -3.434 1 97.75 43 THR B C 1
ATOM 1481 O O . THR B 1 43 ? -0.677 1.255 -4.375 1 97.75 43 THR B O 1
ATOM 1484 N N . GLY B 1 44 ? 1.065 0.744 -3.09 1 95.06 44 GLY B N 1
ATOM 1485 C CA . GLY B 1 44 ? 1.985 1.662 -3.742 1 95.06 44 GLY B CA 1
ATOM 1486 C C . GLY B 1 44 ? 2.809 1.008 -4.836 1 95.06 44 GLY B C 1
ATOM 1487 O O . GLY B 1 44 ? 3.576 1.679 -5.527 1 95.06 44 GLY B O 1
ATOM 1488 N N . ALA B 1 45 ? 2.666 -0.229 -4.961 1 94.56 45 ALA B N 1
ATOM 1489 C CA . ALA B 1 45 ? 3.303 -0.951 -6.059 1 94.56 45 ALA B CA 1
ATOM 1490 C C . ALA B 1 45 ? 2.34 -1.124 -7.23 1 94.56 45 ALA B C 1
ATOM 1492 O O . ALA B 1 45 ? 1.244 -1.664 -7.066 1 94.56 45 ALA B O 1
ATOM 1493 N N . SER B 1 46 ? 2.797 -0.744 -8.383 1 93.5 46 SER B N 1
ATOM 1494 C CA . SER B 1 46 ? 1.942 -0.838 -9.562 1 93.5 46 SER B CA 1
ATOM 1495 C C . SER B 1 46 ? 1.759 -2.289 -9.992 1 93.5 46 SER B C 1
ATOM 1497 O O . SER B 1 46 ? 0.671 -2.682 -10.422 1 93.5 46 SER B O 1
ATOM 1499 N N . ASN B 1 47 ? 2.801 -3.041 -9.758 1 94.75 47 ASN B N 1
ATOM 1500 C CA . ASN B 1 47 ? 2.801 -4.414 -10.242 1 94.75 47 ASN B CA 1
ATOM 1501 C C . ASN B 1 47 ? 3.123 -5.406 -9.125 1 94.75 47 ASN B C 1
ATOM 1503 O O . ASN B 1 47 ? 3.846 -5.074 -8.188 1 94.75 47 ASN B O 1
ATOM 1507 N N . THR B 1 48 ? 2.525 -6.578 -9.289 1 97.31 48 THR B N 1
ATOM 1508 C CA . THR B 1 48 ? 2.934 -7.719 -8.477 1 97.31 48 THR B CA 1
ATOM 1509 C C . THR B 1 48 ? 4.312 -8.219 -8.898 1 97.31 48 THR B C 1
ATOM 1511 O O . THR B 1 48 ? 4.578 -8.391 -10.086 1 97.31 48 THR B O 1
ATOM 1514 N N . CYS B 1 49 ? 5.145 -8.406 -7.887 1 96.12 49 CYS B N 1
ATOM 1515 C CA . CYS B 1 49 ? 6.547 -8.68 -8.172 1 96.12 49 CYS B CA 1
ATOM 1516 C C . CYS B 1 49 ? 7.059 -9.836 -7.32 1 96.12 49 CYS B C 1
ATOM 1518 O O . CYS B 1 49 ? 6.57 -10.062 -6.211 1 96.12 49 CYS B O 1
ATOM 1520 N N . LEU B 1 50 ? 8.016 -10.508 -7.871 1 96.94 50 LEU B N 1
ATOM 1521 C CA . LEU B 1 50 ? 8.758 -11.539 -7.152 1 96.94 50 LEU B CA 1
ATOM 1522 C C . LEU B 1 50 ? 10.258 -11.289 -7.227 1 96.94 50 LEU B C 1
ATOM 1524 O O . LEU B 1 50 ? 10.727 -10.562 -8.109 1 96.94 50 LEU B O 1
ATOM 1528 N N . GLY B 1 51 ? 10.938 -11.883 -6.277 1 94.38 51 GLY B N 1
ATOM 1529 C CA . GLY B 1 51 ? 12.383 -11.789 -6.297 1 94.38 51 GLY B CA 1
ATOM 1530 C C . GLY B 1 51 ? 13.039 -12.773 -7.242 1 94.38 51 GLY B C 1
ATOM 1531 O O . GLY B 1 51 ? 12.453 -13.812 -7.566 1 94.38 51 GLY B O 1
ATOM 1532 N N . PHE B 1 52 ? 14.289 -12.398 -7.637 1 92.38 52 PHE B N 1
ATOM 1533 C CA . PHE B 1 52 ? 15.07 -13.289 -8.492 1 92.38 52 PHE B CA 1
ATOM 1534 C C . PHE B 1 52 ? 15.234 -14.656 -7.84 1 92.38 52 PHE B C 1
ATOM 1536 O O . PHE B 1 52 ? 15.25 -15.68 -8.523 1 92.38 52 PHE B O 1
ATOM 1543 N N . GLU B 1 53 ? 15.297 -14.695 -6.582 1 92.5 53 GLU B N 1
ATOM 1544 C CA . GLU B 1 53 ? 15.516 -15.93 -5.84 1 92.5 53 GLU B CA 1
ATOM 1545 C C . GLU B 1 53 ? 14.297 -16.844 -5.922 1 92.5 53 GLU B C 1
ATOM 1547 O O . GLU B 1 53 ? 14.375 -18.031 -5.582 1 92.5 53 GLU B O 1
ATOM 1552 N N . SER B 1 54 ? 13.227 -16.312 -6.398 1 94 54 SER B N 1
ATOM 1553 C CA . SER B 1 54 ? 11.969 -17.047 -6.414 1 94 54 SER B CA 1
ATOM 1554 C C . SER B 1 54 ? 11.742 -17.734 -7.766 1 94 54 SER B C 1
ATOM 1556 O O . SER B 1 54 ? 10.781 -18.484 -7.93 1 94 54 SER B O 1
ATOM 1558 N N . ILE B 1 55 ? 12.562 -17.516 -8.734 1 95.12 55 ILE B N 1
ATOM 1559 C CA . ILE B 1 55 ? 12.352 -17.984 -10.102 1 95.12 55 ILE B CA 1
ATOM 1560 C C . ILE B 1 55 ? 12.227 -19.516 -10.109 1 95.12 55 ILE B C 1
ATOM 1562 O O . ILE B 1 55 ? 11.273 -20.062 -10.672 1 95.12 55 ILE B O 1
ATOM 1566 N N . GLU B 1 56 ? 13.164 -20.125 -9.508 1 95.81 56 GLU B N 1
ATOM 1567 C CA . GLU B 1 56 ? 13.148 -21.594 -9.484 1 95.81 56 GLU B CA 1
ATOM 1568 C C . GLU B 1 56 ? 12.008 -22.109 -8.617 1 95.81 56 GLU B C 1
ATOM 1570 O O . GLU B 1 56 ? 11.289 -23.031 -9.016 1 95.81 56 GLU B O 1
ATOM 1575 N N . LYS B 1 57 ? 11.836 -21.531 -7.461 1 96.81 57 LYS B N 1
ATOM 1576 C CA . LYS B 1 57 ? 10.836 -21.969 -6.488 1 96.81 57 LYS B CA 1
ATOM 1577 C C . LYS B 1 57 ? 9.445 -22.016 -7.117 1 96.81 57 LYS B C 1
ATOM 1579 O O . LYS B 1 57 ? 8.703 -22.969 -6.922 1 96.81 57 LYS B O 1
ATOM 1584 N N . PHE B 1 58 ? 9.109 -21.031 -7.922 1 97.81 58 PHE B N 1
ATOM 1585 C CA . PHE B 1 58 ? 7.754 -20.891 -8.43 1 97.81 58 PHE B CA 1
ATOM 1586 C C . PHE B 1 58 ? 7.676 -21.312 -9.891 1 97.81 58 PHE B C 1
ATOM 1588 O O . PHE B 1 58 ? 6.652 -21.109 -10.555 1 97.81 58 PHE B O 1
ATOM 1595 N N . ASP B 1 59 ? 8.773 -21.828 -10.422 1 96.94 59 ASP B N 1
ATOM 1596 C CA . ASP B 1 59 ? 8.844 -22.297 -11.805 1 96.94 59 ASP B CA 1
ATOM 1597 C C . ASP B 1 59 ? 8.484 -21.188 -12.789 1 96.94 59 ASP B C 1
ATOM 1599 O O . ASP B 1 59 ? 7.602 -21.359 -13.633 1 96.94 59 ASP B O 1
ATOM 1603 N N . LEU B 1 60 ? 9.07 -20.062 -12.594 1 96.25 60 LEU B N 1
ATOM 1604 C CA . LEU B 1 60 ? 8.852 -18.922 -13.469 1 96.25 60 LEU B CA 1
ATOM 1605 C C . LEU B 1 60 ? 9.703 -19.031 -14.727 1 96.25 60 LEU B C 1
ATOM 1607 O O . LEU B 1 60 ? 10.797 -19.609 -14.688 1 96.25 60 LEU B O 1
ATOM 1611 N N . LYS B 1 61 ? 9.227 -18.484 -15.812 1 95.12 61 LYS B N 1
ATOM 1612 C CA . LYS B 1 61 ? 9.961 -18.391 -17.062 1 95.12 61 LYS B CA 1
ATOM 1613 C C . LYS B 1 61 ? 10.234 -16.938 -17.438 1 95.12 61 LYS B C 1
ATOM 1615 O O . LYS B 1 61 ? 9.492 -16.344 -18.219 1 95.12 61 LYS B O 1
ATOM 1620 N N . PRO B 1 62 ? 11.32 -16.375 -16.906 1 93.06 62 PRO B N 1
ATOM 1621 C CA . PRO B 1 62 ? 11.602 -14.953 -17.094 1 93.06 62 PRO B CA 1
ATOM 1622 C C . PRO B 1 62 ? 12.008 -14.617 -18.516 1 93.06 62 PRO B C 1
ATOM 1624 O O . PRO B 1 62 ? 12.703 -15.398 -19.172 1 93.06 62 PRO B O 1
ATOM 1627 N N . GLU B 1 63 ? 11.492 -13.562 -18.969 1 90.81 63 GLU B N 1
ATOM 1628 C CA . GLU B 1 63 ? 11.922 -12.938 -20.203 1 90.81 63 GLU B CA 1
ATOM 1629 C C . GLU B 1 63 ? 12.445 -11.523 -19.969 1 90.81 63 GLU B C 1
ATOM 1631 O O . GLU B 1 63 ? 12.086 -10.891 -18.969 1 90.81 63 GLU B O 1
ATOM 1636 N N . LYS B 1 64 ? 13.359 -11.172 -20.844 1 82.25 64 LYS B N 1
ATOM 1637 C CA . LYS B 1 64 ? 13.836 -9.797 -20.734 1 82.25 64 LYS B CA 1
ATOM 1638 C C . LYS B 1 64 ? 12.68 -8.805 -20.859 1 82.25 64 LYS B C 1
ATOM 1640 O O . LYS B 1 64 ? 11.773 -9.008 -21.656 1 82.25 64 LYS B O 1
ATOM 1645 N N . SER B 1 65 ? 12.766 -7.965 -19.844 1 71.19 65 SER B N 1
ATOM 1646 C CA . SER B 1 65 ? 11.688 -6.98 -19.875 1 71.19 65 SER B CA 1
ATOM 1647 C C . SER B 1 65 ? 12.211 -5.598 -20.25 1 71.19 65 SER B C 1
ATOM 1649 O O . SER B 1 65 ? 13.359 -5.258 -19.938 1 71.19 65 SER B O 1
ATOM 1651 N N . THR B 1 66 ? 11.445 -4.984 -21 1 66.56 66 THR B N 1
ATOM 1652 C CA . THR B 1 66 ? 11.711 -3.574 -21.266 1 66.56 66 THR B CA 1
ATOM 1653 C C . THR B 1 66 ? 11.078 -2.693 -20.188 1 66.56 66 THR B C 1
ATOM 1655 O O . THR B 1 66 ? 11.297 -1.48 -20.172 1 66.56 66 THR B O 1
ATOM 1658 N N . THR B 1 67 ? 10.461 -3.35 -19.266 1 61.19 67 THR B N 1
ATOM 1659 C CA . THR B 1 67 ? 9.797 -2.586 -18.203 1 61.19 67 THR B CA 1
ATOM 1660 C C . THR B 1 67 ? 10.773 -2.26 -17.078 1 61.19 67 THR B C 1
ATOM 1662 O O . THR B 1 67 ? 11.469 -3.145 -16.578 1 61.19 67 THR B O 1
ATOM 1665 N N . LYS B 1 68 ? 11 -1.028 -16.953 1 61.03 68 LYS B N 1
ATOM 1666 C CA . LYS B 1 68 ? 11.805 -0.603 -15.812 1 61.03 68 LYS B CA 1
ATOM 1667 C C . LYS B 1 68 ? 10.945 -0.467 -14.562 1 61.03 68 LYS B C 1
ATOM 1669 O O . LYS B 1 68 ? 9.852 0.105 -14.609 1 61.03 68 LYS B O 1
ATOM 1674 N N . ALA B 1 69 ? 11.273 -1.326 -13.57 1 66.06 69 ALA B N 1
ATOM 1675 C CA . ALA B 1 69 ? 10.656 -1.058 -12.273 1 66.06 69 ALA B CA 1
ATOM 1676 C C . ALA B 1 69 ? 11.289 0.159 -11.602 1 66.06 69 ALA B C 1
ATOM 1678 O O . ALA B 1 69 ? 12.5 0.357 -11.68 1 66.06 69 ALA B O 1
ATOM 1679 N N . ALA B 1 70 ? 10.391 1.111 -11.227 1 66.25 70 ALA B N 1
ATOM 1680 C CA . ALA B 1 70 ? 10.836 2.271 -10.469 1 66.25 70 ALA B CA 1
ATOM 1681 C C . ALA B 1 70 ? 10.523 2.109 -8.984 1 66.25 70 ALA B C 1
ATOM 1683 O O . ALA B 1 70 ? 9.445 1.621 -8.617 1 66.25 70 ALA B O 1
ATOM 1684 N N . SER B 1 71 ? 11.547 2.244 -8.172 1 64.88 71 SER B N 1
ATOM 1685 C CA . SER B 1 71 ? 11.352 2.297 -6.727 1 64.88 71 SER B CA 1
ATOM 1686 C C . SER B 1 71 ? 11.398 3.73 -6.215 1 64.88 71 SER B C 1
ATOM 1688 O O . SER B 1 71 ? 11.852 4.633 -6.922 1 64.88 71 SER B O 1
ATOM 1690 N N . ALA B 1 72 ? 10.883 3.914 -5.086 1 60.69 72 ALA B N 1
ATOM 1691 C CA . ALA B 1 72 ? 10.906 5.238 -4.473 1 60.69 72 ALA B CA 1
ATOM 1692 C C . ALA B 1 72 ? 12.328 5.797 -4.426 1 60.69 72 ALA B C 1
ATOM 1694 O O . ALA B 1 72 ? 12.523 7.016 -4.469 1 60.69 72 ALA B O 1
ATOM 1695 N N . SER B 1 73 ? 13.234 4.992 -4.512 1 60.91 73 SER B N 1
ATOM 1696 C CA . SER B 1 73 ? 14.602 5.488 -4.332 1 60.91 73 SER B CA 1
ATOM 1697 C C . SER B 1 73 ? 15.414 5.34 -5.609 1 60.91 73 SER B C 1
ATOM 1699 O O . SER B 1 73 ? 16.516 5.895 -5.723 1 60.91 73 SER B O 1
ATOM 1701 N N . SER B 1 74 ? 14.914 4.508 -6.461 1 62.69 74 SER B N 1
ATOM 1702 C CA . SER B 1 74 ? 15.727 4.316 -7.664 1 62.69 74 SER B CA 1
ATOM 1703 C C . SER B 1 74 ? 14.844 4.125 -8.891 1 62.69 74 SER B C 1
ATOM 1705 O O . SER B 1 74 ? 13.812 3.451 -8.828 1 62.69 74 SER B O 1
ATOM 1707 N N . ALA B 1 75 ? 15.195 4.789 -10.008 1 60.56 75 ALA B N 1
ATOM 1708 C CA . ALA B 1 75 ? 14.391 4.809 -11.227 1 60.56 75 ALA B CA 1
ATOM 1709 C C . ALA B 1 75 ? 14.555 3.516 -12.016 1 60.56 75 ALA B C 1
ATOM 1711 O O . ALA B 1 75 ? 13.617 3.049 -12.664 1 60.56 75 ALA B O 1
ATOM 1712 N N . ASP B 1 76 ? 15.758 3.139 -11.977 1 64.56 76 ASP B N 1
ATOM 1713 C CA . ASP B 1 76 ? 15.969 2.105 -12.984 1 64.56 76 ASP B CA 1
ATOM 1714 C C . ASP B 1 76 ? 16.594 0.855 -12.367 1 64.56 76 ASP B C 1
ATOM 1716 O O . ASP B 1 76 ? 17.719 0.897 -11.867 1 64.56 76 ASP B O 1
ATOM 1720 N N . MET B 1 77 ? 15.625 -0.042 -12.18 1 72.25 77 MET B N 1
ATOM 1721 C CA . MET B 1 77 ? 16.172 -1.337 -11.789 1 72.25 77 MET B CA 1
ATOM 1722 C C . MET B 1 77 ? 15.938 -2.381 -12.875 1 72.25 77 MET B C 1
ATOM 1724 O O . MET B 1 77 ? 14.922 -2.338 -13.57 1 72.25 77 MET B O 1
ATOM 1728 N N . TYR B 1 78 ? 17.016 -3.193 -13.086 1 80.44 78 TYR B N 1
ATOM 1729 C CA . TYR B 1 78 ? 16.875 -4.32 -14 1 80.44 78 TYR B CA 1
ATOM 1730 C C . TYR B 1 78 ? 15.75 -5.246 -13.57 1 80.44 78 TYR B C 1
ATOM 1732 O O . TYR B 1 78 ? 15.641 -5.602 -12.398 1 80.44 78 TYR B O 1
ATOM 1740 N N . THR B 1 79 ? 14.812 -5.355 -14.531 1 87.38 79 THR B N 1
ATOM 1741 C CA . THR B 1 79 ? 13.695 -6.242 -14.227 1 87.38 79 THR B CA 1
ATOM 1742 C C . THR B 1 79 ? 13.508 -7.277 -15.328 1 87.38 79 THR B C 1
ATOM 1744 O O . THR B 1 79 ? 14.039 -7.121 -16.438 1 87.38 79 THR B O 1
ATOM 1747 N N . LYS B 1 80 ? 13.008 -8.398 -15.023 1 93.06 80 LYS B N 1
ATOM 1748 C CA . LYS B 1 80 ? 12.477 -9.406 -15.945 1 93.06 80 LYS B CA 1
ATOM 1749 C C . LYS B 1 80 ? 10.969 -9.562 -15.773 1 93.06 80 LYS B C 1
ATOM 1751 O O . LYS B 1 80 ? 10.391 -9.062 -14.805 1 93.06 80 LYS B O 1
ATOM 1756 N N . VAL B 1 81 ? 10.406 -10.18 -16.797 1 95.44 81 VAL B N 1
ATOM 1757 C CA . VAL B 1 81 ? 8.969 -10.438 -16.734 1 95.44 81 VAL B CA 1
ATOM 1758 C C . VAL B 1 81 ? 8.703 -11.922 -16.953 1 95.44 81 VAL B C 1
ATOM 1760 O O . VAL B 1 81 ? 9.305 -12.539 -17.844 1 95.44 81 VAL B O 1
ATOM 1763 N N . ALA B 1 82 ? 7.961 -12.508 -16.141 1 96.44 82 ALA B N 1
ATOM 1764 C CA . ALA B 1 82 ? 7.449 -13.859 -16.344 1 96.44 82 ALA B CA 1
ATOM 1765 C C . ALA B 1 82 ? 5.977 -13.836 -16.734 1 96.44 82 ALA B C 1
ATOM 1767 O O . ALA B 1 82 ? 5.121 -13.438 -15.945 1 96.44 82 ALA B O 1
ATOM 1768 N N . LYS B 1 83 ? 5.676 -14.32 -17.906 1 95.62 83 LYS B N 1
ATOM 1769 C CA . LYS B 1 83 ? 4.316 -14.25 -18.438 1 95.62 83 LYS B CA 1
ATOM 1770 C C . LYS B 1 83 ? 3.562 -15.555 -18.203 1 95.62 83 LYS B C 1
ATOM 1772 O O . LYS B 1 83 ? 4.172 -16.594 -17.969 1 95.62 83 LYS B O 1
ATOM 1777 N N . GLY B 1 84 ? 2.225 -15.398 -18.203 1 96.06 84 GLY B N 1
ATOM 1778 C CA . GLY B 1 84 ? 1.366 -16.578 -18.25 1 96.06 84 GLY B CA 1
ATOM 1779 C C . GLY B 1 84 ? 1.368 -17.359 -16.953 1 96.06 84 GLY B C 1
ATOM 1780 O O . GLY B 1 84 ? 1.342 -18.594 -16.953 1 96.06 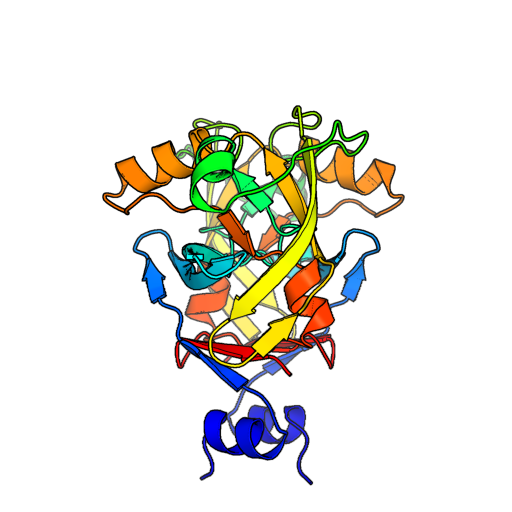84 GLY B O 1
ATOM 1781 N N . ASN B 1 85 ? 1.394 -16.734 -15.805 1 97.94 85 ASN B N 1
ATOM 1782 C CA . ASN B 1 85 ? 1.454 -17.422 -14.523 1 97.94 85 ASN B CA 1
ATOM 1783 C C . ASN B 1 85 ? 0.077 -17.516 -13.867 1 97.94 85 ASN B C 1
ATOM 1785 O O . ASN B 1 85 ? -0.833 -16.766 -14.227 1 97.94 85 ASN B O 1
ATOM 1789 N N . LYS B 1 86 ? -0.027 -18.453 -13 1 98.44 86 LYS B N 1
ATOM 1790 C CA . LYS B 1 86 ? -1.217 -18.609 -12.172 1 98.44 86 LYS B CA 1
ATOM 1791 C C . LYS B 1 86 ? -0.985 -18.062 -10.773 1 98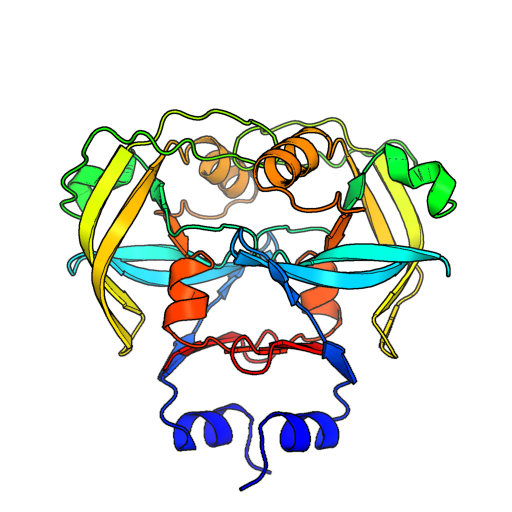.44 86 LYS B C 1
ATOM 1793 O O . LYS B 1 86 ? 0.021 -18.359 -10.133 1 98.44 86 LYS B O 1
ATOM 1798 N N . VAL B 1 87 ? -1.891 -17.188 -10.359 1 98.56 87 VAL B N 1
ATOM 1799 C CA . VAL B 1 87 ? -1.841 -16.609 -9.016 1 98.56 87 VAL B CA 1
ATOM 1800 C C . VAL B 1 87 ? -3.096 -17 -8.242 1 98.56 87 VAL B C 1
ATOM 1802 O O . VAL B 1 87 ? -4.207 -16.922 -8.766 1 98.56 87 VAL B O 1
ATOM 1805 N N . GLN B 1 88 ? -2.857 -17.453 -7.074 1 98.62 88 GLN B N 1
ATOM 1806 C CA . GLN B 1 88 ? -3.977 -17.859 -6.234 1 98.62 88 GLN B CA 1
ATOM 1807 C C . GLN B 1 88 ? -3.848 -17.297 -4.828 1 98.62 88 GLN B C 1
ATOM 1809 O O . GLN B 1 88 ? -2.789 -17.391 -4.203 1 98.62 88 GLN B O 1
ATOM 1814 N N . LEU B 1 89 ? -4.859 -16.656 -4.336 1 98.31 89 LEU B N 1
ATOM 1815 C CA . LEU B 1 89 ? -5.023 -16.219 -2.953 1 98.31 89 LEU B CA 1
ATOM 1816 C C . LEU B 1 89 ? -6.258 -16.859 -2.326 1 98.31 89 LEU B C 1
ATOM 1818 O O . LEU B 1 89 ? -7.387 -16.453 -2.611 1 98.31 89 LEU B O 1
ATOM 1822 N N . SER B 1 90 ? -5.973 -17.828 -1.433 1 95.62 90 SER B N 1
ATOM 1823 C CA . SER B 1 90 ? -7.074 -18.641 -0.923 1 95.62 90 SER B CA 1
ATOM 1824 C C . SER B 1 90 ? -7.914 -19.203 -2.062 1 95.62 90 SER B C 1
ATOM 1826 O O . SER B 1 90 ? -7.387 -19.875 -2.957 1 95.62 90 SER B O 1
ATOM 1828 N N . THR B 1 91 ? -9.156 -18.766 -2.176 1 95.44 91 THR B N 1
ATOM 1829 C CA . THR B 1 91 ? -10 -19.359 -3.213 1 95.44 91 THR B CA 1
ATOM 1830 C C . THR B 1 91 ? -10.062 -18.438 -4.438 1 95.44 91 THR B C 1
ATOM 1832 O O . THR B 1 91 ? -10.57 -18.844 -5.488 1 95.44 91 THR B O 1
ATOM 1835 N N . TRP B 1 92 ? -9.539 -17.281 -4.363 1 96.88 92 TRP B N 1
ATOM 1836 C CA . TRP B 1 92 ? -9.438 -16.406 -5.52 1 96.88 92 TRP B CA 1
ATOM 1837 C C . TRP B 1 92 ? -8.289 -16.828 -6.426 1 96.88 92 TRP B C 1
ATOM 1839 O O . TRP B 1 92 ? -7.191 -17.125 -5.949 1 96.88 92 TRP B O 1
ATOM 1849 N N . LYS B 1 93 ? -8.531 -16.812 -7.75 1 97.19 93 LYS B N 1
ATOM 1850 C CA . LYS B 1 93 ? -7.504 -17.25 -8.695 1 97.19 93 LYS B CA 1
ATOM 1851 C C . LYS B 1 93 ? -7.523 -16.391 -9.953 1 97.19 93 LYS B C 1
ATOM 1853 O O . LYS B 1 93 ? -8.578 -15.891 -10.359 1 97.19 93 LYS B O 1
ATOM 1858 N N . THR B 1 94 ? -6.387 -16.234 -10.484 1 97.25 94 THR B N 1
ATOM 1859 C CA . THR B 1 94 ? -6.246 -15.641 -11.812 1 97.25 94 THR B CA 1
ATOM 1860 C C . THR B 1 94 ? -5.145 -16.344 -12.602 1 97.25 94 THR B C 1
ATOM 1862 O O . THR B 1 94 ? -4.141 -16.766 -12.031 1 97.25 94 THR B O 1
ATOM 1865 N N . THR B 1 95 ? -5.367 -16.438 -13.953 1 96.88 95 THR B N 1
ATOM 1866 C CA . THR B 1 95 ? -4.41 -17.109 -14.828 1 96.88 95 THR B CA 1
ATOM 1867 C C . THR B 1 95 ? -3.873 -16.141 -15.875 1 96.88 95 THR B C 1
ATOM 1869 O O . THR B 1 95 ? -4.336 -15 -15.977 1 96.88 95 THR B O 1
ATOM 1872 N N . ASP B 1 96 ? -2.818 -16.578 -16.562 1 95.88 96 ASP B N 1
ATOM 1873 C CA . ASP B 1 96 ? -2.188 -15.789 -17.625 1 95.88 96 ASP B CA 1
ATOM 1874 C C . ASP B 1 96 ? -1.777 -14.414 -17.094 1 95.88 96 ASP B C 1
ATOM 1876 O O . ASP B 1 96 ? -2.1 -13.398 -17.703 1 95.88 96 ASP B O 1
ATOM 1880 N N . PHE B 1 97 ? -1.227 -14.43 -15.891 1 96.69 97 PHE B N 1
ATOM 1881 C CA . PHE B 1 97 ? -0.819 -13.203 -15.219 1 96.69 97 PHE B CA 1
ATOM 1882 C C . PHE B 1 97 ? 0.668 -12.945 -15.422 1 96.69 97 PHE B C 1
ATOM 1884 O O . PHE B 1 97 ? 1.481 -13.867 -15.352 1 96.69 97 PHE B O 1
ATOM 1891 N N . ASN B 1 98 ? 1.054 -11.719 -15.711 1 95.75 98 ASN B N 1
ATOM 1892 C CA . ASN B 1 98 ? 2.451 -11.32 -15.844 1 95.75 98 ASN B CA 1
ATOM 1893 C C . ASN B 1 98 ? 3.029 -10.844 -14.516 1 95.75 98 ASN B C 1
ATOM 1895 O O . ASN B 1 98 ? 2.445 -9.984 -13.852 1 95.75 98 ASN B O 1
ATOM 1899 N N . LEU B 1 99 ? 4.113 -11.438 -14.203 1 96.88 99 LEU B N 1
ATOM 1900 C CA . LEU B 1 99 ? 4.816 -11.086 -12.977 1 96.88 99 LEU B CA 1
ATOM 1901 C C . LEU B 1 99 ? 6.129 -10.375 -13.289 1 96.88 99 LEU B C 1
ATOM 1903 O O . LEU B 1 99 ? 6.848 -10.758 -14.211 1 96.88 99 LEU B O 1
ATOM 1907 N N . VAL B 1 100 ? 6.398 -9.344 -12.578 1 95.5 100 VAL B N 1
ATOM 1908 C CA . VAL B 1 100 ? 7.684 -8.656 -12.695 1 95.5 100 VAL B CA 1
ATOM 1909 C C . VAL B 1 100 ? 8.68 -9.258 -11.711 1 95.5 100 VAL B C 1
ATOM 1911 O O . VAL B 1 100 ? 8.336 -9.523 -10.555 1 95.5 100 VAL B O 1
ATOM 1914 N N . ILE B 1 101 ? 9.828 -9.523 -12.234 1 94.81 101 ILE B N 1
ATOM 1915 C CA . ILE B 1 101 ? 10.891 -10.086 -11.414 1 94.81 101 ILE B CA 1
ATOM 1916 C C . ILE B 1 101 ? 11.992 -9.055 -11.203 1 94.81 101 ILE B C 1
ATOM 1918 O O . ILE B 1 101 ? 12.5 -8.477 -12.172 1 94.81 101 ILE B O 1
ATOM 1922 N N . PHE B 1 102 ? 12.344 -8.859 -9.914 1 89.38 102 PHE B N 1
ATOM 1923 C CA . PHE B 1 102 ? 13.398 -7.895 -9.641 1 89.38 102 PHE B CA 1
ATOM 1924 C C . PHE B 1 102 ? 14.125 -8.234 -8.344 1 89.38 102 PHE B C 1
ATOM 1926 O O . PHE B 1 102 ? 13.844 -9.258 -7.719 1 89.38 102 PHE B O 1
ATOM 1933 N N . ASP B 1 103 ? 15.117 -7.449 -8.008 1 88.88 103 ASP B N 1
ATOM 1934 C CA . ASP B 1 103 ? 15.938 -7.695 -6.828 1 88.88 103 ASP B CA 1
ATOM 1935 C C . ASP B 1 103 ? 15.219 -7.266 -5.551 1 88.88 103 ASP B C 1
ATOM 1937 O O . ASP B 1 103 ? 15.031 -6.07 -5.309 1 88.88 103 ASP B O 1
ATOM 1941 N N . LEU B 1 104 ? 14.82 -8.258 -4.699 1 91.38 104 LEU B N 1
ATOM 1942 C CA . LEU B 1 104 ? 14.125 -7.984 -3.445 1 91.38 104 LEU B CA 1
ATOM 1943 C C . LEU B 1 104 ? 15.078 -8.094 -2.26 1 91.38 104 LEU B C 1
ATOM 1945 O O . LEU B 1 104 ? 14.641 -8.117 -1.107 1 91.38 104 LEU B O 1
ATOM 1949 N N . SER B 1 105 ? 16.359 -8.156 -2.562 1 89.81 105 SER B N 1
ATOM 1950 C CA . SER B 1 105 ? 17.344 -8.383 -1.517 1 89.81 105 SER B CA 1
ATOM 1951 C C . SER B 1 105 ? 17.297 -7.277 -0.465 1 89.81 105 SER B C 1
ATOM 1953 O O . SER B 1 105 ? 17.359 -7.555 0.735 1 89.81 105 SER B O 1
ATOM 1955 N N . HIS B 1 106 ? 17.203 -6.113 -0.901 1 86.5 106 HIS B N 1
ATOM 1956 C CA . HIS B 1 106 ? 17.188 -5 0.042 1 86.5 106 HIS B CA 1
ATOM 1957 C C . HIS B 1 106 ? 15.961 -5.047 0.934 1 86.5 106 HIS B C 1
ATOM 1959 O O . HIS B 1 106 ? 16.047 -4.848 2.146 1 86.5 106 HIS B O 1
ATOM 1965 N N . VAL B 1 107 ? 14.805 -5.285 0.34 1 88.94 107 VAL B N 1
ATOM 1966 C CA . VAL B 1 107 ? 13.562 -5.406 1.095 1 88.94 107 VAL B CA 1
ATOM 1967 C C . VAL B 1 107 ? 13.711 -6.48 2.172 1 88.94 107 VAL B C 1
ATOM 1969 O O . VAL B 1 107 ? 13.398 -6.242 3.34 1 88.94 107 VAL B O 1
ATOM 1972 N N . ASN B 1 108 ? 14.258 -7.598 1.82 1 92.56 108 ASN B N 1
ATOM 1973 C CA . ASN B 1 108 ? 14.391 -8.719 2.748 1 92.56 108 ASN B CA 1
ATOM 1974 C C . ASN B 1 108 ? 15.453 -8.438 3.809 1 92.56 108 ASN B C 1
ATOM 1976 O O . ASN B 1 108 ? 15.344 -8.898 4.945 1 92.56 108 ASN B O 1
ATOM 1980 N N . GLN B 1 109 ? 16.453 -7.707 3.432 1 90.19 109 GLN B N 1
ATOM 1981 C CA . GLN B 1 109 ? 17.438 -7.293 4.418 1 90.19 109 GLN B CA 1
ATOM 1982 C C . GLN B 1 109 ? 16.812 -6.414 5.492 1 90.19 109 GLN B C 1
ATOM 1984 O O . GLN B 1 109 ? 17.078 -6.598 6.684 1 90.19 109 GLN B O 1
ATOM 1989 N N . VAL B 1 110 ? 16.031 -5.473 5.066 1 86.69 110 VAL B N 1
ATOM 1990 C CA . VAL B 1 110 ? 15.352 -4.59 6.008 1 86.69 110 VAL B CA 1
ATOM 1991 C C . VAL B 1 110 ? 14.43 -5.402 6.914 1 86.69 110 VAL B C 1
ATOM 1993 O O . VAL B 1 110 ? 14.461 -5.246 8.141 1 86.69 110 VAL B O 1
ATOM 1996 N N . LEU B 1 111 ? 13.633 -6.293 6.375 1 91.12 111 LEU B N 1
ATOM 199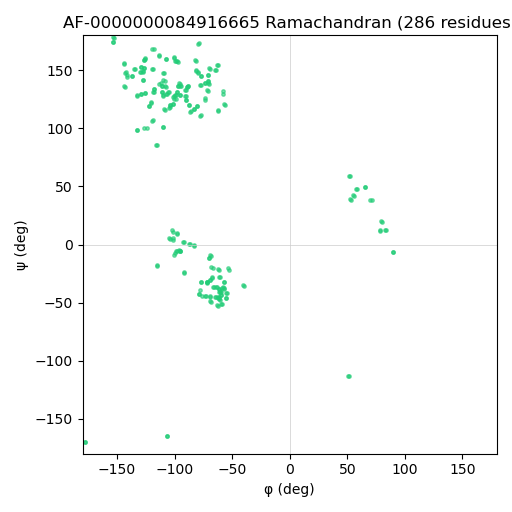7 C CA . LEU B 1 111 ? 12.742 -7.145 7.152 1 91.12 111 LEU B CA 1
ATOM 1998 C C . LEU B 1 111 ? 13.523 -7.957 8.18 1 91.12 111 LEU B C 1
ATOM 2000 O O . LEU B 1 111 ? 13.094 -8.086 9.328 1 91.12 111 LEU B O 1
ATOM 2004 N N . SER B 1 112 ? 14.656 -8.375 7.773 1 93.06 112 SER B N 1
ATOM 2005 C CA . SER B 1 112 ? 15.477 -9.211 8.641 1 93.06 112 SER B CA 1
ATOM 2006 C C . SER B 1 112 ? 15.953 -8.43 9.867 1 93.06 112 SER B C 1
ATOM 2008 O O . SER B 1 112 ? 16.078 -8.992 10.953 1 93.06 112 SER B O 1
ATOM 2010 N N . THR B 1 113 ? 16.25 -7.203 9.703 1 89.5 113 THR B N 1
ATOM 2011 C CA . THR B 1 113 ? 16.719 -6.379 10.812 1 89.5 113 THR B CA 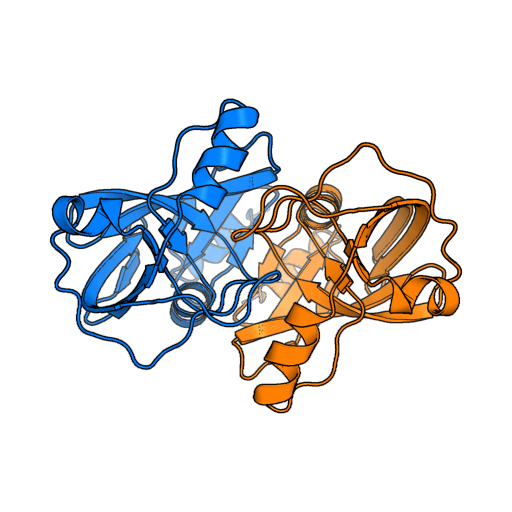1
ATOM 2012 C C . THR B 1 113 ? 15.656 -6.277 11.898 1 89.5 113 THR B C 1
ATOM 2014 O O . THR B 1 113 ? 15.969 -6.023 13.062 1 89.5 113 THR B O 1
ATOM 2017 N N . TYR B 1 114 ? 14.438 -6.52 11.531 1 90.31 114 TYR B N 1
ATOM 2018 C CA . TYR B 1 114 ? 13.344 -6.461 12.492 1 90.31 114 TYR B CA 1
ATOM 2019 C C . TYR B 1 114 ? 12.93 -7.855 12.945 1 90.31 114 TYR B C 1
ATOM 2021 O O . TYR B 1 114 ? 11.906 -8.023 13.609 1 90.31 114 TYR B O 1
ATOM 2029 N N . GLY B 1 115 ? 13.664 -8.828 12.469 1 91.5 115 GLY B N 1
ATOM 2030 C CA . GLY B 1 115 ? 13.375 -10.203 12.852 1 91.5 115 GLY B CA 1
ATOM 2031 C C . GLY B 1 115 ? 12.219 -10.805 12.078 1 91.5 115 GLY B C 1
ATOM 2032 O O . GLY B 1 115 ? 11.547 -11.719 12.562 1 91.5 115 GLY B O 1
ATOM 2033 N N . VAL B 1 116 ? 11.922 -10.219 10.992 1 90.44 116 VAL B N 1
ATOM 2034 C CA . VAL B 1 116 ? 10.828 -10.695 10.156 1 90.44 116 VAL B CA 1
ATOM 2035 C C . VAL B 1 116 ? 11.367 -11.617 9.062 1 90.44 116 VAL B C 1
ATOM 2037 O O . VAL B 1 116 ? 12.422 -11.352 8.484 1 90.44 116 VAL B O 1
ATOM 2040 N N . ASN B 1 117 ? 10.688 -12.695 8.789 1 92.5 117 ASN B N 1
ATOM 2041 C CA . ASN B 1 117 ? 11.062 -13.641 7.742 1 92.5 117 ASN B CA 1
ATOM 2042 C C . ASN B 1 117 ? 11.039 -12.992 6.359 1 92.5 117 ASN B C 1
ATOM 2044 O O . ASN B 1 117 ? 10.266 -12.062 6.121 1 92.5 117 ASN B O 1
ATOM 2048 N N . SER B 1 118 ? 11.82 -13.555 5.504 1 95.06 118 SER B N 1
ATOM 2049 C CA . SER B 1 118 ? 11.867 -13.07 4.125 1 95.06 118 SER B CA 1
ATOM 2050 C C . SER B 1 118 ? 10.531 -13.289 3.418 1 95.06 118 SER B C 1
ATOM 2052 O O . SER B 1 118 ? 9.797 -14.219 3.744 1 95.06 118 SER B O 1
ATOM 2054 N N . ILE B 1 119 ? 10.312 -12.383 2.498 1 96.75 119 ILE B N 1
ATOM 2055 C CA . ILE B 1 119 ? 9.133 -12.531 1.657 1 96.75 119 ILE B CA 1
ATOM 2056 C C . ILE B 1 119 ? 9.547 -12.961 0.252 1 96.75 119 ILE B C 1
ATOM 2058 O O . ILE B 1 119 ? 10.711 -12.805 -0.131 1 96.75 119 ILE B O 1
ATOM 2062 N N . ASP B 1 120 ? 8.562 -13.547 -0.495 1 97.56 120 ASP B N 1
ATOM 2063 C CA . ASP B 1 120 ? 8.812 -14.008 -1.855 1 97.56 120 ASP B CA 1
ATOM 2064 C C . ASP B 1 120 ? 8.492 -12.914 -2.875 1 97.56 120 ASP B C 1
ATOM 2066 O O . ASP B 1 120 ? 9.016 -12.938 -3.994 1 97.56 120 ASP B O 1
ATOM 2070 N N . GLY B 1 121 ? 7.629 -12 -2.473 1 97.5 121 GLY B N 1
ATOM 2071 C CA . GLY B 1 121 ? 7.211 -10.984 -3.428 1 97.5 121 GLY B CA 1
ATOM 2072 C C . GLY B 1 121 ? 6.254 -9.969 -2.836 1 97.5 121 GLY B C 1
ATOM 2073 O O . GLY B 1 121 ? 6.145 -9.844 -1.614 1 97.5 121 GLY B O 1
ATOM 2074 N N . ILE B 1 122 ? 5.711 -9.195 -3.717 1 97.44 122 ILE B N 1
ATOM 2075 C CA . ILE B 1 122 ? 4.781 -8.117 -3.396 1 97.44 122 ILE B CA 1
ATOM 2076 C C . ILE B 1 122 ? 3.529 -8.242 -4.262 1 97.44 122 ILE B C 1
ATOM 2078 O O . ILE B 1 122 ? 3.621 -8.484 -5.469 1 97.44 122 ILE B O 1
ATOM 2082 N N . ILE B 1 123 ? 2.383 -8.195 -3.611 1 98.38 123 ILE B N 1
ATOM 2083 C CA . ILE B 1 123 ? 1.124 -8.07 -4.34 1 98.38 123 ILE B CA 1
ATOM 2084 C C . ILE B 1 123 ? 0.808 -6.594 -4.574 1 98.38 123 ILE B C 1
ATOM 2086 O O . ILE B 1 123 ? 0.667 -5.824 -3.621 1 98.38 123 ILE B O 1
ATOM 2090 N N . GLY B 1 124 ? 0.712 -6.246 -5.801 1 97.75 124 GLY B N 1
ATOM 2091 C CA . GLY B 1 124 ? 0.54 -4.844 -6.137 1 97.75 124 GLY B CA 1
ATOM 2092 C C . GLY B 1 124 ? -0.867 -4.508 -6.594 1 97.75 124 GLY B C 1
ATOM 2093 O O . GLY B 1 124 ? -1.794 -5.293 -6.395 1 97.75 124 GLY B O 1
ATOM 2094 N N . ALA B 1 125 ? -0.963 -3.35 -7.195 1 97.19 125 ALA B N 1
ATOM 2095 C CA . ALA B 1 125 ? -2.242 -2.783 -7.613 1 97.19 125 ALA B CA 1
ATOM 2096 C C . ALA B 1 125 ? -2.863 -3.607 -8.734 1 97.19 125 ALA B C 1
ATOM 2098 O O . ALA B 1 125 ? -4.086 -3.643 -8.891 1 97.19 125 ALA B O 1
ATOM 2099 N N . ASP B 1 126 ? -2.045 -4.242 -9.516 1 96.69 126 ASP B N 1
ATOM 2100 C CA . ASP B 1 126 ? -2.57 -5.012 -10.641 1 96.69 126 ASP B CA 1
ATOM 2101 C C . ASP B 1 126 ? -3.498 -6.125 -10.156 1 96.69 126 ASP B C 1
ATOM 2103 O O . ASP B 1 126 ? -4.594 -6.305 -10.695 1 96.69 126 ASP B O 1
ATOM 2107 N N . ILE B 1 127 ? -3.143 -6.762 -9.102 1 97.88 127 ILE B N 1
ATOM 2108 C CA . ILE B 1 127 ? -4.004 -7.801 -8.547 1 97.88 127 ILE B CA 1
ATOM 2109 C C . ILE B 1 127 ? -5.141 -7.156 -7.754 1 97.88 127 ILE B C 1
ATOM 2111 O O . ILE B 1 127 ? -6.289 -7.602 -7.832 1 97.88 127 ILE B O 1
ATOM 2115 N N . LEU B 1 128 ? -4.836 -6.16 -6.992 1 98.25 128 LEU B N 1
ATOM 2116 C CA . LEU B 1 128 ? -5.828 -5.523 -6.133 1 98.25 128 LEU B CA 1
ATOM 2117 C C . LEU B 1 128 ? -6.953 -4.918 -6.965 1 98.25 128 LEU B C 1
ATOM 2119 O O . LEU B 1 128 ? -8.125 -5 -6.586 1 98.25 128 LEU B O 1
ATOM 2123 N N . LEU B 1 129 ? -6.598 -4.355 -8.086 1 97.5 129 LEU B N 1
ATOM 2124 C CA . LEU B 1 129 ? -7.594 -3.795 -8.984 1 97.5 129 LEU B CA 1
ATOM 2125 C C . LEU B 1 129 ? -8.367 -4.902 -9.695 1 97.5 129 LEU B C 1
ATOM 2127 O O . LEU B 1 129 ? -9.602 -4.855 -9.766 1 97.5 129 LEU B O 1
ATOM 2131 N N . LYS B 1 130 ? -7.645 -5.91 -10.18 1 96.75 130 LYS B N 1
ATOM 2132 C CA . LYS B 1 130 ? -8.266 -7.027 -10.883 1 96.75 130 LYS B CA 1
ATOM 2133 C C . LYS B 1 130 ? -9.297 -7.73 -9.992 1 96.75 130 LYS B C 1
ATOM 2135 O O . LYS B 1 130 ? -10.359 -8.125 -10.469 1 96.75 130 LYS B O 1
ATOM 2140 N N . GLY B 1 131 ? -8.992 -7.816 -8.734 1 97.06 131 GLY B N 1
ATOM 2141 C CA . GLY B 1 131 ? -9.852 -8.516 -7.801 1 97.06 131 GLY B CA 1
ATOM 2142 C C . GLY B 1 131 ? -10.859 -7.609 -7.125 1 97.06 131 GLY B C 1
ATOM 2143 O O . GLY B 1 131 ? -11.586 -8.039 -6.227 1 97.06 131 GLY B O 1
ATOM 2144 N N . LYS B 1 132 ? -10.875 -6.352 -7.465 1 96.44 132 LYS B N 1
ATOM 2145 C CA . LYS B 1 132 ? -11.766 -5.395 -6.812 1 96.44 132 LYS B CA 1
ATOM 2146 C C . LYS B 1 132 ? -11.617 -5.461 -5.293 1 96.44 132 LYS B C 1
ATOM 2148 O O . LYS B 1 132 ? -12.609 -5.602 -4.578 1 96.44 132 LYS B O 1
ATOM 2153 N N . ALA B 1 133 ? -10.516 -5.234 -4.844 1 97.81 133 ALA B N 1
ATOM 2154 C CA . ALA B 1 133 ? -10.086 -5.562 -3.486 1 97.81 133 ALA B CA 1
ATOM 2155 C C . ALA B 1 133 ? -10.766 -4.66 -2.461 1 97.81 133 ALA B C 1
ATOM 2157 O O . ALA B 1 133 ? -11.055 -3.492 -2.744 1 97.81 133 ALA B O 1
ATOM 2158 N N . ILE B 1 134 ? -11.039 -5.191 -1.343 1 97.44 134 ILE B N 1
ATOM 2159 C CA . ILE B 1 134 ? -11.297 -4.473 -0.101 1 97.44 134 ILE B CA 1
ATOM 2160 C C . ILE B 1 134 ? -10.281 -4.895 0.96 1 97.44 134 ILE B C 1
ATOM 2162 O O . ILE B 1 134 ? -10.133 -6.082 1.246 1 97.44 134 ILE B O 1
ATOM 2166 N N . ILE B 1 135 ? -9.547 -3.947 1.481 1 98.19 135 ILE B N 1
ATOM 2167 C CA . ILE B 1 135 ? -8.586 -4.223 2.543 1 98.19 135 ILE B CA 1
ATOM 2168 C C . ILE B 1 135 ? -9.148 -3.744 3.881 1 98.19 135 ILE B C 1
ATOM 2170 O O . ILE B 1 135 ? -9.453 -2.561 4.043 1 98.19 135 ILE B O 1
ATOM 2174 N N . ASP B 1 136 ? -9.289 -4.672 4.789 1 96.94 136 ASP B N 1
ATOM 2175 C CA . ASP B 1 136 ? -9.875 -4.406 6.102 1 96.94 136 ASP B CA 1
ATOM 2176 C C . ASP B 1 136 ? -8.82 -4.496 7.199 1 96.94 136 ASP B C 1
ATOM 2178 O O . ASP B 1 136 ? 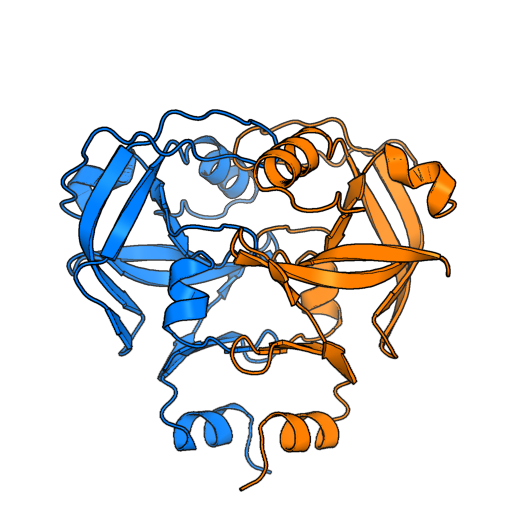-8.523 -5.582 7.703 1 96.94 136 ASP B O 1
ATOM 2182 N N . TYR B 1 137 ? -8.328 -3.395 7.672 1 96.69 137 TYR B N 1
ATOM 2183 C CA . TYR B 1 137 ? -7.258 -3.338 8.664 1 96.69 137 TYR B CA 1
ATOM 2184 C C . TYR B 1 137 ? -7.746 -3.828 10.023 1 96.69 137 TYR B C 1
ATOM 2186 O O . TYR B 1 137 ? -6.957 -4.301 10.836 1 96.69 137 TYR B O 1
ATOM 2194 N N . THR B 1 138 ? -9.031 -3.625 10.289 1 92.69 138 THR B N 1
ATOM 2195 C CA . THR B 1 138 ? -9.562 -3.965 11.602 1 92.69 138 THR B CA 1
ATOM 2196 C C . THR B 1 138 ? -9.578 -5.477 11.805 1 92.69 138 THR B C 1
ATOM 2198 O O . THR B 1 138 ? -9.07 -5.98 12.805 1 92.69 138 THR B O 1
ATOM 2201 N N . ASN B 1 139 ? -10.102 -6.125 10.82 1 94.44 139 ASN B N 1
ATOM 2202 C CA . ASN B 1 139 ? -10.281 -7.566 10.961 1 94.44 139 ASN B CA 1
ATOM 2203 C C . ASN B 1 139 ? -9.156 -8.344 10.289 1 94.44 139 ASN B C 1
ATOM 2205 O O . ASN B 1 139 ? -9.086 -9.57 10.391 1 94.44 139 ASN B O 1
ATOM 2209 N N . HIS B 1 140 ? -8.25 -7.66 9.578 1 97.62 140 HIS B N 1
ATOM 2210 C CA . HIS B 1 140 ? -7.066 -8.219 8.938 1 97.62 140 HIS B CA 1
ATOM 2211 C C . HIS B 1 140 ? -7.445 -9.188 7.828 1 97.62 140 HIS B C 1
ATOM 2213 O O . HIS B 1 140 ? -6.934 -10.312 7.773 1 97.62 140 HIS B O 1
ATOM 2219 N N . TYR B 1 141 ? -8.359 -8.648 6.996 1 97.5 141 TYR B N 1
ATOM 2220 C CA . TYR B 1 141 ? -8.742 -9.438 5.832 1 97.5 141 TYR B CA 1
ATOM 2221 C C . TYR B 1 141 ? -8.594 -8.633 4.551 1 97.5 141 TYR B C 1
ATOM 2223 O O . TYR B 1 141 ? -8.883 -7.434 4.523 1 97.5 141 TYR B O 1
ATOM 2231 N N . LEU B 1 142 ? -8.156 -9.312 3.572 1 98.25 142 LEU B N 1
ATOM 2232 C CA . LEU B 1 142 ? -8.266 -8.906 2.174 1 98.25 142 LEU B CA 1
ATOM 2233 C C . LEU B 1 142 ? -9.438 -9.609 1.494 1 98.25 142 LEU B C 1
ATOM 2235 O O . LEU B 1 142 ? -9.594 -10.82 1.625 1 98.25 142 LEU B O 1
ATOM 2239 N N . TYR B 1 143 ? -10.297 -8.859 0.849 1 97.44 143 TYR B N 1
ATOM 2240 C CA . TYR B 1 143 ? -11.398 -9.43 0.079 1 97.44 143 TYR B CA 1
ATOM 2241 C C . TYR B 1 143 ? -11.18 -9.219 -1.415 1 97.44 143 TYR B C 1
ATOM 2243 O O . TYR B 1 143 ? -10.852 -8.117 -1.854 1 97.44 143 TYR B O 1
ATOM 2251 N N . LEU B 1 144 ? -11.344 -10.305 -2.119 1 97.31 144 LEU B N 1
ATOM 2252 C CA . LEU B 1 144 ? -11.242 -10.266 -3.574 1 97.31 144 LEU B CA 1
ATOM 2253 C C . LEU B 1 144 ? -12.445 -10.938 -4.223 1 97.31 144 LEU B C 1
ATOM 2255 O O . LEU B 1 144 ? -13.023 -11.859 -3.65 1 97.31 144 LEU B O 1
ATOM 2259 N N . ILE B 1 145 ? -12.773 -10.422 -5.367 1 92.81 145 ILE B N 1
ATOM 2260 C CA . ILE B 1 145 ? -13.883 -11.055 -6.074 1 92.81 145 ILE B CA 1
ATOM 2261 C C . ILE B 1 145 ? -13.406 -11.555 -7.434 1 92.81 145 ILE B C 1
ATOM 2263 O O . ILE B 1 145 ? -12.508 -10.969 -8.039 1 92.81 145 ILE B O 1
#

Solvent-accessible surface area (backbone atoms only — not comparable to full-atom values): 14810 Å² total; per-residue (Å²): 130,83,47,72,62,58,55,40,45,73,72,60,34,38,76,33,68,42,45,70,45,97,68,45,35,34,36,33,63,34,25,39,63,84,34,77,43,39,25,36,45,18,39,62,31,46,54,32,32,32,24,64,84,37,34,73,76,39,66,56,62,72,35,90,39,90,56,61,48,64,39,61,71,37,64,77,38,82,30,30,31,24,65,64,33,37,43,31,45,77,87,44,73,50,65,68,37,69,33,38,32,31,78,44,60,48,42,35,51,57,36,42,77,72,73,39,78,71,63,44,32,36,44,11,22,52,55,38,59,69,21,45,21,34,41,32,58,71,81,32,32,38,30,34,82,129,83,49,72,63,58,56,40,45,74,71,61,33,38,76,32,68,42,44,71,46,96,67,44,35,36,36,32,63,34,24,37,64,83,35,79,44,40,25,35,45,19,41,62,31,48,55,32,31,32,22,64,84,37,34,72,77,41,67,55,61,71,36,91,40,90,56,62,47,65,40,61,70,38,67,78,38,80,30,29,31,24,65,63,35,37,42,30,43,76,89,44,71,47,65,68,37,69,36,38,30,31,77,44,61,50,41,35,51,57,35,43,77,72,72,38,77,72,61,46,31,35,44,10,22,52,54,38,57,70,21,46,21,33,42,32,57,72,81,32,33,38,29,34,84

pLDDT: mean 90.98, std 11.04, range [41.41, 98.69]

Foldseek 3Di:
DQPPVNVVVVVVWDKFFWDQDPVRWTWGWKAKQRAIWIATEDQPFAFKAFEPVCCVVRVFDWDFDPDADCDPVGGGFGKTKGFFMWMGGPPDIDTRDIYIYGHCPVVQVVCVVVVHHGGGIYHYPVQCVVFVWDADPVRRIIIGD/DQPPVNVVVVVVWDKFFWDQDPVRWTWGWKAKQRAIWIATEDQPAAFKAFEPVCCVVRVFDWDFDPDADCDPVGGGFGKTKGFFMWMGGPPDIDTRDIYIYGHCPVVQVVCVVVVHHGGGIYHYPVQCVVFVWDADPVRRIIIGD